Protein 1PHO (pdb70)

Secondary structure (DSSP, 8-state):
---EE-SSBEEEEE-EEEEEEEEESSSS--EE--EEEEEEEEEE--SSSEEEEEEEEEEEESSS-TT----EEEEEEEEEEEETTTEEEEEEEEE-STHHHHTTT--SSS--S-SS--TTSTTTSEEEEEEEEEEESTTTT-BTEEEEEEEE--B-SS-STT-B-SEEEEEEEEEETTTTEEEEEEEEEEEPPGGGTTSSSS-SSEEEEEEEEEEEEETTEEEEEEEEEEES-S--SSSS-SEEEEEEEEEEE--SSSEEEEEEEEEEEEESBTTTB--EEEEEEEEEEEEESSSSEEEEEEEEEE---SS-TT------EEEEEEEEE-

Sequence (330 aa):
AEIYNKDGNKLDVYGKVKAMHYMSDNASKDGDQSYIRFGFKGETQINDQLTGYGRWEAEFAGNKAESDTAQQKTRLAFAGLKYKDLGSFDYGRNLGALYDVEAWTDMFPEFGGDSSAQTDNFMTKRASGLATYRNTDFFGVIDGLNLTLQYQGKNENRDVKKQNGDGFGTSLTYDFGGSDFAISGAYTNSDRTNEQNLQSRGTGKRAEAWATGLKYDANNIYLATFYSETRKMTPITGGFANKTQNFEAVAQYQFDFGLRPSLGYVLSKGKDIEGIGDEDLVNYIDVGATYYFNKNMSAFVDYKINQLDSDNKLNINNDDIVAVGMTYQF

B-factor: mean 23.63, std 11.22, range [3.77, 72.57]

GO terms:
  GO:0046930 pore complex (C, IDA)
  GO:0009279 cell outer membrane (C, EXP)

Nearest PDB structures (foldseek):
  1pho-assembly1_A  TM=1.003E+00  e=1.068E-71  Escherichia coli
  6ene-assembly1_C  TM=9.709E-01  e=6.387E-48  Enterobacter cloacae
  5o79-assembly1_A  TM=9.580E-01  e=3.314E-47  Klebsiella pneumoniae
  7q3t-assembly2_F  TM=9.648E-01  e=7.550E-47  Klebsiella pneumoniae
  7szi-assembly1_A  TM=9.595E-01  e=9.006E-47  Klebsiella pneumoniae

InterPro domains:
  IPR001702 Porin, Gram-negative type [PF00267] (27-351)
  IPR001702 Porin, Gram-negative type [PR00182] (52-63)
  IPR001702 Porin, Gram-negative type [PR00182] (95-105)
  IPR001702 Porin, Gram-negative type [PR00182] (152-163)
  IPR001702 Porin, Gram-negative type [PR00182] (228-240)
  IPR001702 Porin, Gram-negative type [PR00182] (306-323)
  IPR001897 Porin, gammaproteobacterial [PR00183] (22-38)
  IPR001897 Porin, gammaproteobacterial [PR00183] (51-69)
  IPR001897 Porin, gammaproteobacterial [PR00183] (95-117)
  IPR001897 Porin, gammaproteobacterial [PR00183] (150-172)
  IPR001897 Porin, gammaproteobacterial [PR00183] (234-251)
  IPR001897 Porin, gammaproteobacterial [PR00183] (262-281)
  IPR013793 Porin, Gram-negative type, conserved site [PS00576] (306-322)
  IPR023614 Porin domain superfamily [G3DSA:2.40.160.10] (22-351)
  IPR033900 Porin domain, Gram-negative type [cd00342] (30-351)
  IPR050298 Gram-negative bacterial outer membrane porin [PTHR34501] (1-351)

Structure (mmCIF, N/CA/C/O backbone):
data_1PHO
#
_entry.id   1PHO
#
_cell.length_a   119.900
_cell.length_b   119.900
_cell.length_c   51.900
_cell.angle_alpha   90.00
_cell.angle_beta   90.00
_cell.angle_gamma   120.00
#
_symmetry.space_group_name_H-M   'P 3 2 1'
#
loop_
_atom_site.group_PDB
_atom_site.id
_atom_site.type_symbol
_atom_site.label_atom_id
_atom_site.label_alt_id
_atom_site.label_comp_id
_atom_site.label_asym_id
_atom_site.label_entity_id
_atom_site.label_seq_id
_atom_site.pdbx_PDB_ins_code
_atom_site.Cartn_x
_atom_site.Cartn_y
_atom_site.Cartn_z
_atom_site.occupancy
_atom_site.B_iso_or_equiv
_atom_site.auth_seq_id
_atom_site.auth_comp_id
_atom_site.auth_asym_id
_atom_site.auth_atom_id
_atom_site.pdbx_PDB_model_num
ATOM 1 N N . ALA A 1 1 ? -2.105 60.337 17.263 1.00 17.90 1 ALA A N 1
ATOM 2 C CA . ALA A 1 1 ? -2.220 60.871 15.922 1.00 14.76 1 ALA A CA 1
ATOM 3 C C . ALA A 1 1 ? -0.888 61.543 15.597 1.00 17.46 1 ALA A C 1
ATOM 4 O O . ALA A 1 1 ? -0.424 62.485 16.249 1.00 17.92 1 ALA A O 1
ATOM 6 N N . GLU A 1 2 ? -0.259 61.028 14.537 1.00 19.83 2 GLU A N 1
ATOM 7 C CA . GLU A 1 2 ? 1.017 6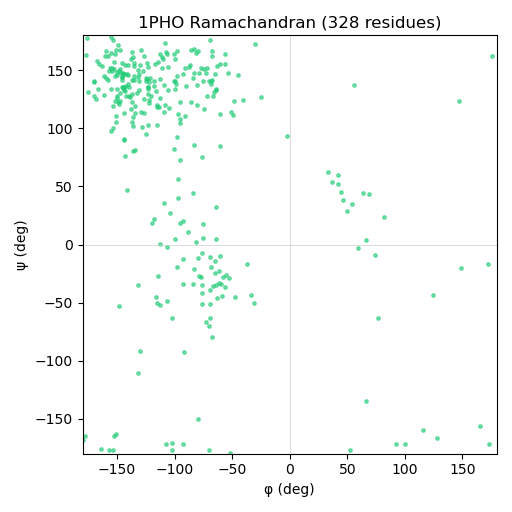1.516 14.006 1.00 20.12 2 GLU A CA 1
ATOM 8 C C . GLU A 1 2 ? 0.927 62.964 13.554 1.00 19.45 2 GLU A C 1
ATOM 9 O O . GLU A 1 2 ? 0.650 63.199 12.365 1.00 18.72 2 GLU A O 1
ATOM 15 N N . ILE A 1 3 ? 1.092 63.940 14.444 1.00 21.35 3 ILE A N 1
ATOM 16 C CA . ILE A 1 3 ? 0.941 65.269 13.943 1.00 21.48 3 ILE A CA 1
ATOM 17 C C . ILE A 1 3 ? 2.196 65.779 13.246 1.00 24.20 3 ILE A C 1
ATOM 18 O O . ILE A 1 3 ? 2.111 66.907 12.791 1.00 27.88 3 ILE A O 1
ATOM 23 N N . TYR A 1 4 ? 3.360 65.116 13.031 1.00 24.69 4 TYR A N 1
ATOM 24 C CA . TYR A 1 4 ? 4.585 65.701 12.426 1.00 21.08 4 TYR A CA 1
ATOM 25 C C . TYR A 1 4 ? 5.417 64.646 11.758 1.00 21.01 4 TYR A C 1
ATOM 26 O O . TYR A 1 4 ? 5.807 63.736 12.473 1.00 18.34 4 TYR A O 1
ATOM 35 N N . ASN A 1 5 ? 5.720 64.631 10.465 1.00 22.20 5 ASN A N 1
ATOM 36 C CA . ASN A 1 5 ? 6.542 63.527 9.911 1.00 26.07 5 ASN A CA 1
ATOM 37 C C . ASN A 1 5 ? 7.417 64.175 8.886 1.00 24.95 5 ASN A C 1
ATOM 38 O O . ASN A 1 5 ? 7.161 64.144 7.707 1.00 26.60 5 ASN A O 1
ATOM 43 N N . LYS A 1 6 ? 8.433 64.858 9.339 1.00 27.22 6 LYS A N 1
ATOM 44 C CA . LYS A 1 6 ? 9.224 65.689 8.491 1.00 31.47 6 LYS A CA 1
ATOM 45 C C . LYS A 1 6 ? 10.689 65.707 8.918 1.00 33.95 6 LYS A C 1
ATOM 46 O O . LYS A 1 6 ? 11.021 65.767 10.108 1.00 32.78 6 LYS A O 1
ATOM 52 N N . ASP A 1 7 ? 11.566 65.765 7.886 1.00 38.22 7 ASP A N 1
ATOM 53 C CA . ASP A 1 7 ? 13.029 65.733 7.976 1.00 40.85 7 ASP A CA 1
ATOM 54 C C . ASP A 1 7 ? 13.605 64.677 8.934 1.00 37.27 7 ASP A C 1
ATOM 55 O O . ASP A 1 7 ? 14.554 64.948 9.670 1.00 37.47 7 ASP A O 1
ATOM 60 N N . GLY A 1 8 ? 13.063 63.449 8.863 1.00 33.54 8 GLY A N 1
ATOM 61 C CA . GLY A 1 8 ? 13.465 62.386 9.761 1.00 30.29 8 GLY A CA 1
ATOM 62 C C . GLY A 1 8 ? 13.054 62.583 11.226 1.00 27.68 8 GLY A C 1
ATOM 63 O O . GLY A 1 8 ? 13.839 62.307 12.141 1.00 29.23 8 GLY A O 1
ATOM 64 N N . ASN A 1 9 ? 11.811 63.029 11.448 1.00 25.30 9 ASN A N 1
ATOM 65 C CA . ASN A 1 9 ? 11.285 63.106 12.810 1.00 22.80 9 ASN A CA 1
ATOM 66 C C . ASN A 1 9 ? 9.755 62.909 12.865 1.00 23.01 9 ASN A C 1
ATOM 67 O O . ASN A 1 9 ? 9.061 63.555 12.082 1.00 21.05 9 ASN A O 1
ATOM 72 N N . LYS A 1 10 ? 9.147 61.984 13.647 1.00 21.89 10 LYS A N 1
ATOM 73 C CA . LYS A 1 10 ? 7.710 61.706 13.686 1.00 21.71 10 LYS A CA 1
ATOM 74 C C . LYS A 1 10 ? 7.146 61.866 15.086 1.00 19.32 10 LYS A C 1
ATOM 75 O O . LYS A 1 10 ? 7.243 61.002 15.966 1.00 16.75 10 LYS A O 1
ATOM 81 N N . LEU A 1 11 ? 6.487 63.007 15.228 1.00 15.41 11 LEU A N 1
ATOM 82 C CA . LEU A 1 11 ? 5.771 63.387 16.425 1.00 22.37 11 LEU A CA 1
ATOM 83 C C . LEU A 1 11 ? 4.357 62.881 16.263 1.00 14.59 11 LEU A C 1
ATOM 84 O O . LEU A 1 11 ? 3.672 63.006 15.248 1.00 17.38 11 LEU A O 1
ATOM 89 N N . ASP A 1 12 ? 4.017 62.340 17.412 1.00 15.53 12 ASP A N 1
ATOM 90 C CA . ASP A 1 12 ? 2.822 61.609 17.583 1.00 16.71 12 ASP A CA 1
ATOM 91 C C . ASP A 1 12 ? 2.240 62.061 18.907 1.00 16.34 12 ASP A C 1
ATOM 92 O O . ASP A 1 12 ? 2.802 61.766 19.963 1.00 16.01 12 ASP A O 1
ATOM 97 N N . VAL A 1 13 ? 1.170 62.870 18.850 1.00 15.06 13 VAL A N 1
ATOM 98 C CA . VAL A 1 13 ? 0.452 63.397 20.002 1.00 22.37 13 VAL A CA 1
ATOM 99 C C . VAL A 1 13 ? -0.725 62.458 20.243 1.00 13.58 13 VAL A C 1
ATOM 100 O O . VAL A 1 13 ? -1.519 62.254 19.322 1.00 13.95 13 VAL A O 1
ATOM 104 N N . TYR A 1 14 ? -0.885 61.850 21.419 1.00 14.31 14 TYR A N 1
ATOM 105 C CA . TYR A 1 14 ? -1.984 60.951 21.624 1.00 14.12 14 TYR A CA 1
ATOM 106 C C . TYR A 1 14 ? -2.714 61.295 22.867 1.00 15.30 14 TYR A C 1
ATOM 107 O O . TYR A 1 14 ? -2.166 62.015 23.708 1.00 17.70 14 TYR A O 1
ATOM 116 N N . GLY A 1 15 ? -3.901 60.714 23.043 1.00 17.41 15 GLY A N 1
ATOM 117 C CA . GLY A 1 15 ? -4.619 60.951 24.281 1.00 14.24 15 GLY A CA 1
ATOM 118 C C . GLY A 1 15 ? -6.007 60.368 24.440 1.00 15.34 15 GLY A C 1
ATOM 119 O O . GLY A 1 15 ? -6.590 60.020 23.420 1.00 15.44 15 GLY A O 1
ATOM 120 N N . LYS A 1 16 ? -6.550 60.250 25.678 1.00 15.77 16 LYS A N 1
ATOM 121 C CA . LYS A 1 16 ? -7.883 59.694 25.811 1.00 14.37 16 LYS A CA 1
ATOM 122 C C . LYS A 1 16 ? -8.710 60.184 26.968 1.00 14.46 16 LYS A C 1
ATOM 123 O O . LYS A 1 16 ? -8.300 60.220 28.117 1.00 17.35 16 LYS A O 1
ATOM 129 N N . VAL A 1 17 ? -9.905 60.629 26.658 1.00 12.44 17 VAL A N 1
ATOM 130 C CA . VAL A 1 17 ? -10.841 61.028 27.661 1.00 22.37 17 VAL A CA 1
ATOM 131 C C . VAL A 1 17 ? -11.616 59.759 27.949 1.00 12.18 17 VAL A C 1
ATOM 132 O O . VAL A 1 17 ? -12.373 59.270 27.085 1.00 13.08 17 VAL A O 1
ATOM 136 N N . LYS A 1 18 ? -11.399 59.219 29.141 1.00 12.85 18 LYS A N 1
ATOM 137 C CA . LYS A 1 18 ? -12.215 58.126 29.559 1.00 22.37 18 LYS A CA 1
ATOM 138 C C . LYS A 1 18 ? -13.303 58.600 30.527 1.00 12.15 18 LYS A C 1
ATOM 139 O O . LYS A 1 18 ? -13.064 58.507 31.725 1.00 12.41 18 LYS A O 1
ATOM 145 N N . ALA A 1 19 ? -14.480 59.170 30.145 1.00 10.88 19 ALA A N 1
ATOM 146 C CA . ALA A 1 19 ? -15.588 59.536 31.017 1.00 22.37 19 ALA A CA 1
ATOM 147 C C . ALA A 1 19 ? -16.086 58.212 31.517 1.00 14.39 19 ALA A C 1
ATOM 148 O O . ALA A 1 19 ? -16.373 57.290 30.759 1.00 17.82 19 ALA A O 1
ATOM 150 N N . MET A 1 20 ? -16.184 58.131 32.825 1.00 13.75 20 MET A N 1
ATOM 151 C CA . MET A 1 20 ? -16.331 56.849 33.420 1.00 22.37 20 MET A CA 1
ATOM 152 C C . MET A 1 20 ? -16.877 56.905 34.822 1.00 16.25 20 MET A C 1
ATOM 153 O O . MET A 1 20 ? -16.319 57.540 35.728 1.00 13.78 20 MET A O 1
ATOM 158 N N . HIS A 1 21 ? -17.922 56.114 35.040 1.00 16.58 21 HIS A N 1
ATOM 159 C CA . HIS A 1 21 ? -18.562 56.068 36.343 1.00 15.98 21 HIS A CA 1
ATOM 160 C C . HIS A 1 21 ? -18.544 54.730 37.093 1.00 16.25 21 HIS A C 1
ATOM 161 O O . HIS A 1 21 ? -18.714 53.671 36.527 1.00 17.76 21 HIS A O 1
ATOM 168 N N . TYR A 1 22 ? -18.272 54.669 38.369 1.00 14.20 22 TYR A N 1
ATOM 169 C CA . TYR A 1 22 ? -18.277 53.433 39.132 1.00 14.73 22 TYR A CA 1
ATOM 170 C C . TYR A 1 22 ? -19.530 53.539 39.930 1.00 15.12 22 TYR A C 1
ATOM 171 O O . TYR A 1 22 ? -19.904 54.602 40.440 1.00 16.41 22 TYR A O 1
ATOM 180 N N . MET A 1 23 ? -20.269 52.466 39.919 1.00 15.63 23 MET A N 1
ATOM 181 C CA . MET A 1 23 ? -21.423 52.378 40.800 1.00 22.37 23 MET A CA 1
ATOM 182 C C . MET A 1 23 ? -21.087 51.250 41.718 1.00 21.55 23 MET A C 1
ATOM 183 O O . MET A 1 23 ? -20.786 50.162 41.235 1.00 24.39 23 MET A O 1
ATOM 188 N N . SER A 1 24 ? -21.232 51.370 42.995 1.00 27.70 24 SER A N 1
ATOM 189 C CA . SER A 1 24 ? -20.682 50.312 43.811 1.00 34.07 24 SER A CA 1
ATOM 190 C C . SER A 1 24 ? -20.812 50.755 45.223 1.00 41.57 24 SER A C 1
ATOM 191 O O . SER A 1 24 ? -21.574 51.686 45.505 1.00 42.47 24 SER A O 1
ATOM 194 N N . ASP A 1 25 ? -20.212 50.011 46.150 1.00 50.97 25 ASP A N 1
ATOM 195 C CA . ASP A 1 25 ? -19.969 50.541 47.472 0.00 22.37 25 ASP A CA 1
ATOM 196 C C . ASP A 1 25 ? -18.487 50.937 47.531 0.00 60.08 25 ASP A C 1
ATOM 197 O O . ASP A 1 25 ? -17.776 50.868 46.529 0.00 63.21 25 ASP A O 1
ATOM 202 N N . ASN A 1 26 ? -17.932 51.294 48.687 0.00 64.55 26 ASN A N 1
ATOM 203 C CA . ASN A 1 26 ? -16.591 51.876 48.716 0.00 22.37 26 ASN A CA 1
ATOM 204 C C . ASN A 1 26 ? -15.289 51.068 48.711 0.00 70.02 26 ASN A C 1
ATOM 205 O O . ASN A 1 26 ? -14.360 51.392 49.456 0.00 67.44 26 ASN A O 1
ATOM 210 N N . ALA A 1 27 ? -15.140 50.028 47.880 0.00 30.93 32 ALA A N 1
ATOM 211 C CA . ALA A 1 27 ? -13.885 49.279 47.788 0.00 25.88 32 ALA A CA 1
ATOM 212 C C . ALA A 1 27 ? -12.792 50.126 47.127 0.00 32.78 32 ALA A C 1
ATOM 213 O O . ALA A 1 27 ? -11.811 50.527 47.761 0.00 33.96 32 ALA A O 1
ATOM 215 N N . SER A 1 28 ? -12.940 50.367 45.825 0.00 33.23 33 SER A N 1
ATOM 216 C CA . SER A 1 28 ? -12.070 51.284 45.102 0.00 22.37 33 SER A CA 1
ATOM 217 C C . SER A 1 28 ? -12.901 52.527 44.762 0.00 31.62 33 SER A C 1
ATOM 218 O O . SER A 1 28 ? -12.695 53.246 43.784 0.00 34.62 33 SER A O 1
ATOM 221 N N . LYS A 1 29 ? -13.766 52.803 45.740 1.00 30.15 34 LYS A N 1
ATOM 222 C CA . LYS A 1 29 ? -14.791 53.830 45.805 1.00 22.37 34 LYS A CA 1
ATOM 223 C C . LYS A 1 29 ? -15.802 53.879 44.591 1.00 28.22 34 LYS A C 1
ATOM 224 O O . LYS A 1 29 ? -15.768 53.067 43.676 1.00 29.29 34 LYS A O 1
ATOM 230 N N . ASP A 1 30 ? -16.740 54.830 44.537 1.00 27.51 35 ASP A N 1
ATOM 231 C CA . ASP A 1 30 ? -17.869 54.891 43.621 1.00 22.37 35 ASP A CA 1
ATOM 232 C C . ASP A 1 30 ? -18.294 56.307 43.169 1.00 25.13 35 ASP A C 1
ATOM 233 O O . ASP A 1 30 ? -18.516 57.265 43.929 1.00 27.50 35 ASP A O 1
ATOM 238 N N . GLY A 1 31 ? -18.717 56.408 41.933 1.00 22.01 36 GLY A N 1
ATOM 239 C CA . GLY A 1 31 ? -18.959 57.708 41.389 1.00 19.87 36 GLY A CA 1
ATOM 240 C C . GLY A 1 31 ? -17.952 57.850 40.255 1.00 21.66 36 GLY A C 1
ATOM 241 O O . GLY A 1 31 ? -17.417 56.885 39.690 1.00 23.37 36 GLY A O 1
ATOM 242 N N . ASP A 1 32 ? -17.710 59.103 39.900 1.00 18.22 37 ASP A N 1
ATOM 243 C CA . ASP A 1 32 ? -16.910 59.376 38.720 1.00 15.38 37 ASP A CA 1
ATOM 244 C C . ASP A 1 32 ? -15.452 58.900 38.799 1.00 14.99 37 ASP A C 1
ATOM 245 O O . ASP A 1 32 ? -14.863 59.038 39.894 1.00 11.06 37 ASP A O 1
ATOM 250 N N . GLN A 1 33 ? -14.837 58.236 37.805 1.00 12.34 38 GLN A N 1
ATOM 251 C CA . GLN A 1 33 ? -13.380 58.107 37.877 1.00 22.37 38 GLN A CA 1
ATOM 252 C C . GLN A 1 33 ? -12.929 58.281 36.448 1.00 15.07 38 GLN A C 1
ATOM 253 O O . GLN A 1 33 ? -12.161 57.471 35.889 1.00 17.17 38 GLN A O 1
ATOM 259 N N . SER A 1 34 ? -13.471 59.304 35.798 1.00 14.17 39 SER A N 1
ATOM 260 C CA . SER A 1 34 ? -12.994 59.555 34.452 1.00 22.37 39 SER A CA 1
ATOM 261 C C . SER A 1 34 ? -11.643 60.248 34.459 1.00 11.06 39 SER A C 1
ATOM 262 O O . SER A 1 34 ? -11.306 60.939 35.434 1.00 7.56 39 SER A O 1
ATOM 265 N N . TYR A 1 35 ? -10.807 60.067 33.437 1.00 10.50 40 TYR A N 1
ATOM 266 C CA . TYR A 1 35 ? -9.515 60.701 33.391 1.00 11.42 40 TYR A CA 1
ATOM 267 C C . TYR A 1 35 ? -9.213 60.921 31.956 1.00 11.53 40 TYR A C 1
ATOM 268 O O . TYR A 1 35 ? -9.855 60.379 31.064 1.00 10.65 40 TYR A O 1
ATOM 277 N N . ILE A 1 36 ? -8.149 61.651 31.769 1.00 11.84 41 ILE A N 1
ATOM 278 C CA . ILE A 1 36 ? -7.717 62.093 30.474 1.00 22.37 41 ILE A CA 1
ATOM 279 C C . ILE A 1 36 ? -6.316 61.529 30.340 1.00 10.57 41 ILE A C 1
ATOM 280 O O . ILE A 1 36 ? -5.579 61.433 31.327 1.00 11.82 41 ILE A O 1
ATOM 285 N N . ARG A 1 37 ? -5.865 61.074 29.174 1.00 11.76 42 ARG A N 1
ATOM 286 C CA . ARG A 1 37 ? -4.453 60.766 28.968 1.00 11.07 42 ARG A CA 1
ATOM 287 C C . ARG A 1 37 ? -3.879 61.718 27.938 1.00 9.72 42 ARG A C 1
ATOM 288 O O . ARG A 1 37 ? -4.623 62.379 27.176 1.00 9.87 42 ARG A O 1
ATOM 296 N N . PHE A 1 38 ? -2.568 61.920 27.944 1.00 10.77 43 PHE A N 1
ATOM 297 C CA . PHE A 1 38 ? -1.957 62.806 26.986 1.00 10.37 43 PHE A CA 1
ATOM 298 C C . PHE A 1 38 ? -0.511 62.337 26.869 1.00 11.39 43 PHE A C 1
ATOM 299 O O . PHE A 1 38 ? 0.190 62.111 27.882 1.00 11.72 43 PHE A O 1
ATOM 307 N N . GLY A 1 39 ? -0.072 62.227 25.626 1.00 8.00 44 GLY A N 1
ATOM 308 C CA . GLY A 1 39 ? 1.296 61.845 25.466 1.00 8.11 44 GLY A CA 1
ATOM 309 C C . GLY A 1 39 ? 1.864 62.199 24.119 1.00 10.82 44 GLY A C 1
ATOM 310 O O . GLY A 1 39 ? 1.158 62.273 23.107 1.00 12.27 44 GLY A O 1
ATOM 311 N N . PHE A 1 40 ? 3.118 62.602 24.077 1.00 9.77 45 PHE A N 1
ATOM 312 C CA . PHE A 1 40 ? 3.709 62.589 22.750 1.00 12.93 45 PHE A CA 1
ATOM 313 C C . PHE A 1 40 ? 4.595 61.317 22.706 1.00 11.42 45 PHE A C 1
ATOM 314 O O . PHE A 1 40 ? 4.728 60.533 23.674 1.00 10.75 45 PHE A O 1
ATOM 322 N N . LYS A 1 41 ? 5.274 61.211 21.549 1.00 10.58 46 LYS A N 1
ATOM 323 C CA . LYS A 1 41 ? 6.369 60.285 21.276 1.00 12.98 46 LYS A CA 1
ATOM 324 C C . LYS A 1 41 ? 7.040 60.622 19.952 1.00 11.87 46 LYS A C 1
ATOM 325 O O . LYS A 1 41 ? 6.340 60.869 18.949 1.00 8.77 46 LYS A O 1
ATOM 331 N N . GLY A 1 42 ? 8.388 60.763 20.015 1.00 13.07 47 GLY A N 1
ATOM 332 C CA . GLY A 1 42 ? 9.135 61.053 18.825 1.00 16.03 47 GLY A CA 1
ATOM 333 C C . GLY A 1 42 ? 9.899 59.845 18.402 1.00 19.78 47 GLY A C 1
ATOM 334 O O . GLY A 1 42 ? 9.983 58.863 19.143 1.00 22.61 47 GLY A O 1
ATOM 335 N N . GLU A 1 43 ? 10.377 59.876 17.183 1.00 21.63 48 GLU A N 1
ATOM 336 C CA . GLU A 1 43 ? 11.312 58.874 16.774 1.00 20.11 48 GLU A CA 1
ATOM 337 C C . GLU A 1 43 ? 12.295 59.586 15.846 1.00 19.24 48 GLU A C 1
ATOM 338 O O . GLU A 1 43 ? 12.002 59.681 14.633 1.00 17.17 48 GLU A O 1
ATOM 344 N N . THR A 1 44 ? 13.423 60.163 16.317 1.00 17.83 49 THR A N 1
ATOM 345 C CA . THR A 1 44 ? 14.290 60.705 15.272 1.00 20.18 49 THR A CA 1
ATOM 346 C C . THR A 1 44 ? 15.127 59.621 14.644 1.00 19.63 49 THR A C 1
ATOM 347 O O . THR A 1 44 ? 15.603 58.732 15.375 1.00 21.69 49 THR A O 1
ATOM 351 N N . GLN A 1 45 ? 15.248 59.638 13.306 1.00 21.43 50 GLN A N 1
ATOM 352 C CA . GLN A 1 45 ? 16.134 58.687 12.630 1.00 24.96 50 GLN A CA 1
ATOM 353 C C . GLN A 1 45 ? 17.544 59.272 12.340 1.00 23.29 50 GLN A C 1
ATOM 354 O O . GLN A 1 45 ? 17.744 60.101 11.425 1.00 23.50 50 GLN A O 1
ATOM 360 N N . ILE A 1 46 ? 18.577 58.877 13.107 1.00 24.37 51 ILE A N 1
ATOM 361 C CA . ILE A 1 46 ? 19.917 59.385 12.917 1.00 23.51 51 ILE A CA 1
ATOM 362 C C . ILE A 1 46 ? 20.358 58.847 11.576 1.00 29.74 51 ILE A C 1
ATOM 363 O O . ILE A 1 46 ? 20.350 59.525 10.547 1.00 35.72 51 ILE A O 1
ATOM 368 N N . ASN A 1 47 ? 20.767 57.597 11.557 1.00 29.50 52 ASN A N 1
ATOM 369 C CA . ASN A 1 47 ? 21.230 57.028 10.299 1.00 27.61 52 ASN A CA 1
ATOM 370 C C . ASN A 1 47 ? 20.209 56.025 9.788 1.00 29.70 52 ASN A C 1
ATOM 371 O O . ASN A 1 47 ? 19.156 55.895 10.405 1.00 29.96 52 ASN A O 1
ATOM 376 N N . ASP A 1 48 ? 20.383 55.485 8.555 1.00 33.24 53 ASP A N 1
ATOM 377 C CA . ASP A 1 48 ? 19.501 54.419 8.024 1.00 22.37 53 ASP A CA 1
ATOM 378 C C . ASP A 1 48 ? 19.465 53.221 8.975 1.00 34.90 53 ASP A C 1
ATOM 379 O O . ASP A 1 48 ? 18.486 52.473 8.944 1.00 35.98 53 ASP A O 1
ATOM 384 N N . GLN A 1 49 ? 20.505 52.973 9.792 1.00 35.31 54 GLN A N 1
ATOM 385 C CA . GLN A 1 49 ? 20.431 51.899 10.788 1.00 22.37 54 GLN A CA 1
ATOM 386 C C . GLN A 1 49 ? 20.065 52.334 12.209 1.00 33.08 54 GLN A C 1
ATOM 387 O O . GLN A 1 49 ? 19.617 51.465 12.964 1.00 35.49 54 GLN A O 1
ATOM 393 N N . LEU A 1 50 ? 20.199 53.596 12.628 1.00 28.18 55 LEU A N 1
ATOM 394 C CA . LEU A 1 50 ? 19.898 53.953 14.002 1.00 21.78 55 LEU A CA 1
ATOM 395 C C . LEU A 1 50 ? 18.761 54.912 14.128 1.00 21.58 55 LEU A C 1
ATOM 396 O O . LEU A 1 50 ? 18.558 55.721 13.251 1.00 22.61 55 LEU A O 1
ATOM 401 N N . THR A 1 51 ? 18.152 54.840 15.303 1.00 22.06 56 THR A N 1
ATOM 402 C CA . THR A 1 51 ? 16.960 55.567 15.696 1.00 20.83 56 THR A CA 1
ATOM 403 C C . THR A 1 51 ? 16.954 55.832 17.183 1.00 20.36 56 THR A C 1
ATOM 404 O O . THR A 1 51 ? 17.469 55.079 18.025 1.00 20.03 56 THR A O 1
ATOM 408 N N . GLY A 1 52 ? 16.339 56.957 17.492 1.00 19.47 57 GLY A N 1
ATOM 409 C CA . GLY A 1 52 ? 16.183 57.411 18.851 1.00 15.44 57 GLY A CA 1
ATOM 410 C C . GLY A 1 52 ? 14.757 57.899 19.030 1.00 14.66 57 GLY A C 1
ATOM 411 O O . GLY A 1 52 ? 14.104 58.388 18.086 1.00 15.87 57 GLY A O 1
ATOM 412 N N . TYR A 1 53 ? 14.303 57.820 20.282 1.00 13.37 58 TYR A N 1
ATOM 413 C CA . TYR A 1 53 ? 12.916 58.108 20.589 1.00 12.37 58 TYR A CA 1
ATOM 414 C C . TYR A 1 53 ? 12.741 58.624 22.009 1.00 12.57 58 TYR A C 1
ATOM 415 O O . TYR A 1 53 ? 13.635 58.549 22.836 1.00 11.90 58 TYR A O 1
ATOM 424 N N . GLY A 1 54 ? 11.634 59.219 22.363 1.00 12.32 59 GLY A N 1
ATOM 425 C CA . GLY A 1 54 ? 11.322 59.611 23.709 1.00 10.27 59 GLY A CA 1
ATOM 426 C C . GLY A 1 54 ? 9.840 59.377 23.750 1.00 10.42 59 GLY A C 1
ATOM 427 O O . GLY A 1 54 ? 9.164 59.466 22.727 1.00 8.00 59 GLY A O 1
ATOM 428 N N . ARG A 1 55 ? 9.285 58.996 24.873 1.00 10.15 60 ARG A N 1
ATOM 429 C CA . ARG A 1 55 ? 7.865 58.822 24.992 1.00 22.37 60 ARG A CA 1
ATOM 430 C C . ARG A 1 55 ? 7.491 59.472 26.284 1.00 10.30 60 ARG A C 1
ATOM 431 O O . ARG A 1 55 ? 8.231 59.436 27.266 1.00 11.95 60 ARG A O 1
ATOM 439 N N . TRP A 1 56 ? 6.333 60.075 26.308 1.00 8.96 61 TRP A N 1
ATOM 440 C CA . TRP A 1 56 ? 5.889 60.695 27.540 1.00 9.46 61 TRP A CA 1
ATOM 441 C C . TRP A 1 56 ? 4.425 60.491 27.597 1.00 10.42 61 TRP A C 1
ATOM 442 O O . TRP A 1 56 ? 3.767 60.760 26.591 1.00 11.25 61 TRP A O 1
ATOM 453 N N . GLU A 1 57 ? 3.973 60.059 28.770 1.00 10.86 62 GLU A N 1
ATOM 454 C CA . GLU A 1 57 ? 2.563 59.868 29.012 1.00 11.17 62 GLU A CA 1
ATOM 455 C C . GLU A 1 57 ? 2.153 60.379 30.409 1.00 10.72 62 GLU A C 1
ATOM 456 O O . GLU A 1 57 ? 2.666 59.914 31.424 1.00 10.95 62 GLU A O 1
ATOM 462 N N . ALA A 1 58 ? 1.289 61.388 30.544 1.00 8.68 63 ALA A N 1
ATOM 463 C CA . ALA A 1 58 ? 0.873 61.873 31.860 1.00 10.23 63 ALA A CA 1
ATOM 464 C C . ALA A 1 58 ? -0.556 61.438 32.084 1.00 9.54 63 ALA A C 1
ATOM 465 O O . ALA A 1 58 ? -1.149 60.707 31.276 1.00 10.63 63 ALA A O 1
ATOM 467 N N . GLU A 1 59 ? -1.232 61.881 33.112 1.00 10.62 64 GLU A N 1
ATOM 468 C CA . GLU A 1 59 ? -2.569 61.408 33.332 1.00 22.37 64 GLU A CA 1
ATOM 469 C C . GLU A 1 59 ? -2.914 62.414 34.359 1.00 12.47 64 GLU A C 1
ATOM 470 O O . GLU A 1 59 ? -2.172 62.661 35.322 1.00 10.75 64 GLU A O 1
ATOM 476 N N . PHE A 1 60 ? -4.028 63.020 33.933 1.00 9.79 65 PHE A N 1
ATOM 477 C CA . PHE A 1 60 ? -4.670 64.171 34.546 1.00 9.18 65 PHE A CA 1
ATOM 478 C C . PHE A 1 60 ? -6.058 63.801 35.084 1.00 8.75 65 PHE A C 1
ATOM 479 O O . PHE A 1 60 ? -6.886 63.370 34.270 1.00 12.17 65 PHE A O 1
ATOM 487 N N . ALA A 1 61 ? -6.389 63.879 36.392 1.00 10.05 66 ALA A N 1
ATOM 488 C CA . ALA A 1 61 ? -7.724 63.589 36.935 1.00 9.03 66 ALA A CA 1
ATOM 489 C C . ALA A 1 61 ? -8.920 64.330 36.314 1.00 15.08 66 ALA A C 1
ATOM 490 O O . ALA A 1 61 ? -8.841 65.427 35.793 1.00 17.08 66 ALA A O 1
ATOM 492 N N . GLY A 1 62 ? -10.071 63.667 36.280 1.00 13.90 67 GLY A N 1
ATOM 493 C CA . GLY A 1 62 ? -11.332 64.088 35.656 1.00 12.29 67 GLY A CA 1
ATOM 494 C C . GLY A 1 62 ? -12.352 64.287 36.766 1.00 14.24 67 GLY A C 1
ATOM 495 O O . GLY A 1 62 ? -13.264 65.155 36.760 1.00 14.32 67 GLY A O 1
ATOM 496 N N . ASN A 1 63 ? -12.092 63.542 37.818 1.00 12.14 68 ASN A N 1
ATOM 497 C CA . ASN A 1 63 ? -13.060 63.522 38.854 1.00 9.54 68 ASN A CA 1
ATOM 498 C C . ASN A 1 63 ? -12.946 64.486 40.008 1.00 12.05 68 ASN A C 1
ATOM 499 O O . ASN A 1 63 ? -13.953 64.520 40.744 1.00 14.17 68 ASN A O 1
ATOM 504 N N . LYS A 1 64 ? -11.830 65.234 40.267 1.00 13.63 69 LYS A N 1
ATOM 505 C CA . LYS A 1 64 ? -11.721 66.103 41.453 1.00 22.37 69 LYS A CA 1
ATOM 506 C C . LYS A 1 64 ? -12.397 67.521 41.375 1.00 16.10 69 LYS A C 1
ATOM 507 O O . LYS A 1 64 ? -12.792 67.918 40.272 1.00 17.14 69 LYS A O 1
ATOM 513 N N . ALA A 1 65 ? -12.668 68.342 42.442 1.00 16.74 70 ALA A N 1
ATOM 514 C CA . ALA A 1 65 ? -13.082 69.760 42.306 1.00 17.86 70 ALA A CA 1
ATOM 515 C C . ALA A 1 65 ? -11.951 70.567 41.758 1.00 17.02 70 ALA A C 1
ATOM 516 O O . ALA A 1 65 ? -10.874 70.076 41.908 1.00 17.10 70 ALA A O 1
ATOM 518 N N . GLU A 1 66 ? -11.938 71.761 41.187 1.00 16.80 71 GLU A N 1
ATOM 519 C CA . GLU A 1 66 ? -10.686 72.347 40.664 1.00 18.60 71 GLU A CA 1
ATOM 520 C C . GLU A 1 66 ? -9.823 72.955 41.762 1.00 22.89 71 GLU A C 1
ATOM 521 O O . GLU A 1 66 ? -8.701 73.432 41.528 1.00 22.07 71 GLU A O 1
ATOM 527 N N . SER A 1 67 ? -10.444 73.067 42.942 1.00 25.26 72 SER A N 1
ATOM 528 C CA . SER A 1 67 ? -9.718 73.444 44.124 1.00 22.37 72 SER A CA 1
ATOM 529 C C . SER A 1 67 ? -8.736 72.357 44.569 1.00 28.12 72 SER A C 1
ATOM 530 O O . SER A 1 67 ? -7.877 72.694 45.401 1.00 29.40 72 SER A O 1
ATOM 533 N N . ASP A 1 68 ? -8.856 71.067 44.163 1.00 28.08 73 ASP A N 1
ATOM 534 C CA . ASP A 1 68 ? -7.907 70.007 44.477 1.00 22.37 73 ASP A CA 1
ATOM 535 C C . ASP A 1 68 ? -6.932 69.863 43.336 1.00 28.22 73 ASP A C 1
ATOM 536 O O . ASP A 1 68 ? -6.931 68.872 42.618 1.00 30.15 73 ASP A O 1
ATOM 541 N N . THR A 1 69 ? -6.045 70.843 43.226 1.00 26.51 74 THR A N 1
ATOM 542 C CA . THR A 1 69 ? -5.013 70.831 42.191 1.00 22.37 74 THR A CA 1
ATOM 543 C C . THR A 1 69 ? -3.996 69.643 42.345 1.00 18.37 74 THR A C 1
ATOM 544 O O . THR A 1 69 ? -2.989 69.510 41.617 1.00 19.50 74 THR A O 1
ATOM 548 N N . ALA A 1 70 ? -4.189 68.699 43.318 1.00 21.04 77 ALA A N 1
ATOM 549 C CA . ALA A 1 70 ? -3.445 67.412 43.366 1.00 21.07 77 ALA A CA 1
ATOM 550 C C . ALA A 1 70 ? -4.039 66.466 42.297 1.00 18.04 77 ALA A C 1
ATOM 551 O O . ALA A 1 70 ? -4.812 65.564 42.628 1.00 18.05 77 ALA A O 1
ATOM 553 N N . GLN A 1 71 ? -3.724 66.712 41.011 1.00 17.18 78 GLN A N 1
ATOM 554 C CA . GLN A 1 71 ? -4.418 66.123 39.876 1.00 22.37 78 GLN A CA 1
ATOM 555 C C . GLN A 1 71 ? -3.639 65.512 38.795 1.00 15.93 78 GLN A C 1
ATOM 556 O O . GLN A 1 71 ? -4.235 64.598 38.261 1.00 18.01 78 GLN A O 1
ATOM 562 N N . GLN A 1 72 ? -2.451 65.929 38.358 1.00 15.05 79 GLN A N 1
ATOM 563 C CA . GLN A 1 72 ? -1.808 65.121 37.313 1.00 22.37 79 GLN A CA 1
ATOM 564 C C . GLN A 1 72 ? -0.736 64.189 37.837 1.00 9.14 79 GLN A C 1
ATOM 565 O O . GLN A 1 72 ? -0.294 64.423 38.957 1.00 11.06 79 GLN A O 1
ATOM 571 N N . LYS A 1 73 ? -0.301 63.187 37.081 1.00 11.53 80 LYS A N 1
ATOM 572 C CA . LYS A 1 73 ? 0.824 62.287 37.419 1.00 13.16 80 LYS A CA 1
ATOM 573 C C . LYS A 1 73 ? 1.334 61.678 36.131 1.00 10.83 80 LYS A C 1
ATOM 574 O O . LYS A 1 73 ? 0.501 61.372 35.281 1.00 10.01 80 LYS A O 1
ATOM 580 N N . THR A 1 74 ? 2.636 61.476 35.910 1.00 12.35 81 THR A N 1
ATOM 581 C CA . THR A 1 74 ? 3.241 60.993 34.669 1.00 12.86 81 THR A CA 1
ATOM 582 C C . THR A 1 74 ? 3.279 59.456 34.865 1.00 12.26 81 THR A C 1
ATOM 583 O O . THR A 1 74 ? 3.273 58.907 35.983 1.00 12.73 81 THR A O 1
ATOM 587 N N . ARG A 1 75 ? 3.225 58.738 33.729 1.00 10.71 82 ARG A N 1
ATOM 588 C CA . ARG A 1 75 ? 3.203 57.284 33.600 1.00 10.29 82 ARG A CA 1
ATOM 589 C C . ARG A 1 75 ? 4.430 56.794 32.917 1.00 14.03 82 ARG A C 1
ATOM 590 O O . ARG A 1 75 ? 5.022 55.839 33.386 1.00 18.67 82 ARG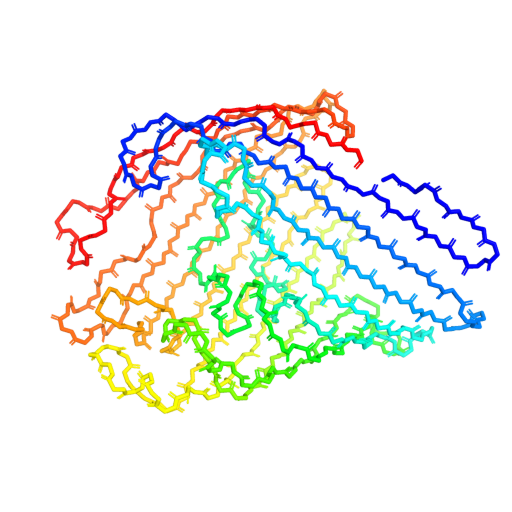 A O 1
ATOM 598 N N . LEU A 1 76 ? 4.781 57.370 31.785 1.00 10.51 83 LEU A N 1
ATOM 599 C CA . LEU A 1 76 ? 5.972 56.944 31.078 1.00 9.98 83 LEU A CA 1
ATOM 600 C C . LEU A 1 76 ? 6.878 58.116 30.795 1.00 11.33 83 LEU A C 1
ATOM 601 O O . LEU A 1 76 ? 6.413 59.131 30.294 1.00 14.71 83 LEU A O 1
ATOM 606 N N . ALA A 1 77 ? 8.144 58.117 31.172 1.00 15.86 84 ALA A N 1
ATOM 607 C CA . ALA A 1 77 ? 9.058 59.098 30.621 1.00 13.20 84 ALA A CA 1
ATOM 608 C C . ALA A 1 77 ? 10.338 58.329 30.231 1.00 13.60 84 ALA A C 1
ATOM 609 O O . ALA A 1 77 ? 11.000 57.752 31.097 1.00 13.94 84 ALA A O 1
ATOM 611 N N . PHE A 1 78 ? 10.699 58.190 28.955 1.00 10.40 85 PHE A N 1
ATOM 612 C CA . PHE A 1 78 ? 11.982 57.630 28.635 1.00 11.81 85 PHE A CA 1
ATOM 613 C C . PHE A 1 78 ? 12.417 58.143 27.289 1.00 11.79 85 PHE A C 1
ATOM 614 O O . PHE A 1 78 ? 11.735 58.928 26.643 1.00 12.59 85 PHE A O 1
ATOM 622 N N . ALA A 1 79 ? 13.546 57.684 26.810 1.00 11.75 86 ALA A N 1
ATOM 623 C CA . ALA A 1 79 ? 14.151 58.239 25.633 1.00 13.04 86 ALA A CA 1
ATOM 624 C C . ALA A 1 79 ? 15.321 57.298 25.467 1.00 15.52 86 ALA A C 1
ATOM 625 O O . ALA A 1 79 ? 16.023 56.980 26.438 1.00 15.76 86 ALA A O 1
ATOM 627 N N . GLY A 1 80 ? 15.524 56.788 24.266 1.00 17.96 87 GLY A N 1
ATOM 628 C CA . GLY A 1 80 ? 16.570 55.829 24.009 1.00 16.15 87 GLY A CA 1
ATOM 629 C C . GLY A 1 80 ? 16.860 55.686 22.522 1.00 18.09 87 GLY A C 1
ATOM 630 O O . GLY A 1 80 ? 16.360 56.446 21.672 1.00 17.34 87 GLY A O 1
ATOM 631 N N . LEU A 1 81 ? 17.766 54.744 22.241 1.00 18.09 88 LEU A N 1
ATOM 632 C CA . LEU A 1 81 ? 18.181 54.429 20.905 1.00 19.01 88 LEU A CA 1
ATOM 633 C C . LEU A 1 81 ? 17.954 52.930 20.607 1.00 17.87 88 LEU A C 1
ATOM 634 O O . LEU A 1 81 ? 18.035 52.039 21.456 1.00 19.82 88 LEU A O 1
ATOM 639 N N . LYS A 1 82 ? 17.752 52.654 19.327 1.00 19.14 89 LYS A N 1
ATOM 640 C CA . LYS A 1 82 ? 17.530 51.328 18.799 1.00 23.58 89 LYS A CA 1
ATOM 641 C C . LYS A 1 82 ? 18.374 51.089 17.524 1.00 24.25 89 LYS A C 1
ATOM 642 O O . LYS A 1 82 ? 18.176 51.815 16.545 1.00 23.84 89 LYS A O 1
ATOM 648 N N . TYR A 1 83 ? 19.307 50.135 17.423 1.00 26.25 90 TYR A N 1
ATOM 649 C CA . TYR A 1 83 ? 20.080 49.964 16.218 1.00 28.41 90 TYR A CA 1
ATOM 650 C C . TYR A 1 83 ? 19.483 48.857 15.404 1.00 31.13 90 TYR A C 1
ATOM 651 O O . TYR A 1 83 ? 19.120 47.829 15.949 1.00 32.10 90 TYR A O 1
ATOM 660 N N . LYS A 1 84 ? 19.379 49.002 14.099 1.00 32.13 91 LYS A N 1
ATOM 661 C CA . LYS A 1 84 ? 18.989 47.897 13.222 1.00 22.37 91 LYS A CA 1
ATOM 662 C C . LYS A 1 84 ? 19.858 46.639 13.480 1.00 35.99 91 LYS A C 1
ATOM 663 O O . LYS A 1 84 ? 21.039 46.352 13.200 1.00 41.02 91 LYS A O 1
ATOM 669 N N . ASP A 1 85 ? 18.911 45.873 13.954 1.00 34.72 92 ASP A N 1
ATOM 670 C CA . ASP A 1 85 ? 19.039 44.536 14.455 1.00 30.83 92 ASP A CA 1
ATOM 671 C C . ASP A 1 85 ? 19.635 44.552 15.830 1.00 28.01 92 ASP A C 1
ATOM 672 O O . ASP A 1 85 ? 18.771 44.092 16.587 1.00 28.23 92 ASP A O 1
ATOM 677 N N . LEU A 1 86 ? 20.868 44.972 16.257 1.00 24.09 93 LEU A N 1
ATOM 678 C CA . LEU A 1 86 ? 21.228 44.973 17.718 1.00 22.37 93 LEU A CA 1
ATOM 679 C C . LEU A 1 86 ? 20.166 45.356 18.860 1.00 23.84 93 LEU A C 1
ATOM 680 O O . LEU A 1 86 ? 20.459 45.075 20.029 1.00 25.41 93 LEU A O 1
ATOM 685 N N . GLY A 1 87 ? 18.979 46.005 18.661 1.00 26.19 94 GLY A N 1
ATOM 686 C CA . GLY A 1 87 ? 17.970 46.160 19.677 1.00 25.60 94 GLY A CA 1
ATOM 687 C C . GLY A 1 87 ? 18.057 47.518 20.282 1.00 24.41 94 GLY A C 1
ATOM 688 O O . GLY A 1 87 ? 18.824 48.357 19.816 1.00 26.19 94 GLY A O 1
ATOM 689 N N . SER A 1 88 ? 17.269 47.657 21.346 1.00 23.00 95 SER A N 1
ATOM 690 C CA . SER A 1 88 ? 17.028 48.912 22.032 1.00 19.56 95 SER A CA 1
ATOM 691 C C . SER A 1 88 ? 17.305 49.129 23.526 1.00 16.56 95 SER A C 1
ATOM 692 O O . SER A 1 88 ? 17.003 48.358 24.479 1.00 16.76 95 SER A O 1
ATOM 695 N N . PHE A 1 89 ? 17.952 50.286 23.683 1.00 17.12 96 PHE A N 1
ATOM 696 C CA . PHE A 1 89 ? 18.295 50.693 25.012 1.00 15.87 96 PHE A CA 1
ATOM 697 C C . PHE A 1 89 ? 17.587 51.988 25.284 1.00 16.87 96 PHE A C 1
ATOM 698 O O . PHE A 1 89 ? 17.642 52.876 24.433 1.00 19.56 96 PHE A O 1
ATOM 706 N N . ASP A 1 90 ? 17.086 52.110 26.517 1.00 16.98 97 ASP A N 1
ATOM 707 C CA . ASP A 1 90 ? 16.471 53.314 27.019 1.00 16.33 97 ASP A CA 1
ATOM 708 C C . ASP A 1 90 ? 16.542 53.414 28.542 1.00 17.23 97 ASP A C 1
ATOM 709 O O . ASP A 1 90 ? 17.016 52.526 29.233 1.00 20.12 97 ASP A O 1
ATOM 714 N N . TYR A 1 91 ? 16.284 54.616 29.067 1.00 15.18 98 TYR A N 1
ATOM 715 C CA . TYR A 1 91 ? 16.235 54.924 30.536 1.00 15.51 98 TYR A CA 1
ATOM 716 C C . TYR A 1 91 ? 15.009 55.808 30.933 1.00 16.28 98 TYR A C 1
ATOM 717 O O . TYR A 1 91 ? 14.519 56.584 30.094 1.00 20.13 98 TYR A O 1
ATOM 726 N N . GLY A 1 92 ? 14.534 55.808 32.169 1.00 11.23 99 GLY A N 1
ATOM 727 C CA . GLY A 1 92 ? 13.489 56.751 32.501 1.00 9.82 99 GLY A CA 1
ATOM 728 C C . GLY A 1 92 ? 12.343 56.028 33.126 1.00 11.99 99 GLY A C 1
ATOM 729 O O . GLY A 1 92 ? 12.577 54.908 33.529 1.00 14.80 99 GLY A O 1
ATOM 730 N N . ARG A 1 93 ? 11.151 56.584 33.289 1.00 12.45 100 ARG A N 1
ATOM 731 C CA . ARG A 1 93 ? 9.965 55.967 33.884 1.00 11.47 100 ARG A CA 1
ATOM 732 C C . ARG A 1 93 ? 9.388 54.982 32.916 1.00 10.29 100 ARG A C 1
ATOM 733 O O . ARG A 1 93 ? 8.936 55.417 31.863 1.00 11.09 100 ARG A O 1
ATOM 741 N N . ASN A 1 94 ? 9.339 53.687 33.196 1.00 10.22 101 ASN A N 1
ATOM 742 C CA . ASN A 1 94 ? 8.943 52.708 32.184 1.00 8.66 101 ASN A CA 1
ATOM 743 C C . ASN A 1 94 ? 8.305 51.534 32.834 1.00 9.77 101 ASN A C 1
ATOM 744 O O . ASN A 1 94 ? 7.943 51.580 33.997 1.00 13.46 101 ASN A O 1
ATOM 749 N N . LEU A 1 95 ? 8.199 50.422 32.123 1.00 13.88 102 LEU A N 1
ATOM 750 C CA . LEU A 1 95 ? 7.565 49.188 32.575 1.00 17.17 102 LEU A CA 1
ATOM 751 C C . LEU A 1 95 ? 8.531 48.063 32.951 1.00 15.76 102 LEU A C 1
ATOM 752 O O . LEU A 1 95 ? 9.257 47.561 32.077 1.00 15.68 102 LEU A O 1
ATOM 757 N N . GLY A 1 96 ? 8.526 47.625 34.209 1.00 14.05 103 GLY A N 1
ATOM 758 C CA . GLY A 1 96 ? 9.382 46.540 34.613 1.00 14.30 103 GLY A CA 1
ATOM 759 C C . GLY A 1 96 ? 9.297 45.288 33.747 1.00 15.61 103 GLY A C 1
ATOM 760 O O . GLY A 1 96 ? 8.553 45.083 32.782 1.00 15.63 103 GLY A O 1
ATOM 761 N N . ALA A 1 97 ? 10.089 44.354 34.189 1.00 16.64 104 ALA A N 1
ATOM 762 C CA . ALA A 1 97 ? 10.264 43.200 33.362 1.00 11.30 104 ALA A CA 1
ATOM 763 C C . ALA A 1 97 ? 9.210 42.146 33.503 1.00 13.38 104 ALA A C 1
ATOM 764 O O . ALA A 1 97 ? 8.905 41.361 32.619 1.00 14.41 104 ALA A O 1
ATOM 766 N N . LEU A 1 98 ? 8.722 42.016 34.715 1.00 13.25 105 LEU A N 1
ATOM 767 C CA . LEU A 1 98 ? 7.635 41.068 34.955 1.00 22.37 105 LEU A CA 1
ATOM 768 C C . LEU A 1 98 ? 6.373 41.508 34.195 1.00 15.13 105 LEU A C 1
ATOM 769 O O . LEU A 1 98 ? 5.501 40.685 33.973 1.00 20.13 105 LEU A O 1
ATOM 774 N N . TYR A 1 99 ? 6.195 42.795 33.859 1.00 14.79 106 TYR A N 1
ATOM 775 C CA . TYR A 1 99 ? 5.001 43.209 33.225 1.00 13.63 106 TYR A CA 1
ATOM 776 C C . TYR A 1 99 ? 5.059 42.783 31.775 1.00 16.22 106 TYR A C 1
ATOM 777 O O . TYR A 1 99 ? 4.050 42.917 31.057 1.00 18.33 106 TYR A O 1
ATOM 786 N N . ASP A 1 100 ? 6.184 42.261 31.260 1.00 17.83 107 ASP A N 1
ATOM 787 C CA . ASP A 1 100 ? 6.178 41.687 29.922 1.00 16.84 107 ASP A CA 1
ATOM 788 C C . ASP A 1 100 ? 5.292 40.430 29.806 1.00 17.17 107 ASP A C 1
ATOM 789 O O . ASP A 1 100 ? 4.972 39.950 28.702 1.00 17.02 107 ASP A O 1
ATOM 794 N N . VAL A 1 101 ? 4.942 39.935 31.000 1.00 15.33 108 VAL A N 1
ATOM 795 C CA . VAL A 1 101 ? 4.185 38.743 31.307 1.00 22.37 108 VAL A CA 1
ATOM 796 C C . VAL A 1 101 ? 2.751 39.097 31.681 1.00 13.87 108 VAL A C 1
ATOM 797 O O . VAL A 1 101 ? 1.743 38.702 31.101 1.00 15.28 108 VAL A O 1
ATOM 801 N N . GLU A 1 102 ? 2.655 39.833 32.767 1.00 15.37 109 GLU A N 1
ATOM 802 C CA . GLU A 1 102 ? 1.391 40.190 33.317 1.00 22.37 109 GLU A CA 1
ATOM 803 C C . GLU A 1 102 ? 0.544 40.994 32.371 1.00 13.77 109 GLU A C 1
ATOM 804 O O . GLU A 1 102 ? -0.599 41.262 32.691 1.00 16.54 109 GLU A O 1
ATOM 810 N N . ALA A 1 103 ? 1.051 41.459 31.255 1.00 11.83 110 ALA A N 1
ATOM 811 C CA . ALA A 1 103 ? 0.240 42.231 30.321 1.00 22.37 110 ALA A CA 1
ATOM 812 C C . ALA A 1 103 ? -0.690 41.339 29.531 1.00 17.25 110 ALA A C 1
ATOM 813 O O . ALA A 1 103 ? -1.734 41.806 29.120 1.00 16.62 110 ALA A O 1
ATOM 815 N N . TRP A 1 104 ? -0.246 40.113 29.203 1.00 18.79 111 TRP A N 1
ATOM 816 C CA . TRP A 1 104 ? -0.992 39.032 28.537 1.00 19.08 111 TRP A CA 1
ATOM 817 C C . TRP A 1 104 ? -2.491 39.011 28.912 1.00 18.53 111 TRP A C 1
ATOM 818 O O . TRP A 1 104 ? -3.297 38.758 28.021 1.00 17.44 111 TRP A O 1
ATOM 829 N N . THR A 1 105 ? -2.845 39.190 30.222 1.00 18.16 112 THR A N 1
ATOM 830 C CA . THR A 1 105 ? -4.196 39.219 30.774 1.00 18.96 112 THR A CA 1
ATOM 831 C C . THR A 1 105 ? -4.611 40.516 31.420 1.00 19.05 112 THR A C 1
ATOM 832 O O . THR A 1 105 ? -5.552 40.601 32.206 1.00 20.14 112 THR A O 1
ATOM 836 N N . ASP A 1 106 ? -3.972 41.596 31.063 1.00 21.37 113 ASP A N 1
ATOM 837 C CA . ASP A 1 106 ? -4.384 42.878 31.614 1.00 20.47 113 ASP A CA 1
ATOM 838 C C . ASP A 1 106 ? -5.296 43.488 30.572 1.00 21.67 113 ASP A C 1
ATOM 839 O O . ASP A 1 106 ? -5.210 44.691 30.303 1.00 23.67 113 ASP A O 1
ATOM 844 N N . MET A 1 107 ? -6.167 42.737 29.923 1.00 20.06 114 MET A N 1
ATOM 845 C CA . MET A 1 107 ? -6.962 43.398 28.903 1.00 16.83 114 MET A CA 1
ATOM 846 C C . MET A 1 107 ? -8.410 43.672 29.361 1.00 16.80 114 MET A C 1
ATOM 847 O O . MET A 1 107 ? -9.256 43.836 28.476 1.00 13.18 114 MET A O 1
ATOM 852 N N . PHE A 1 108 ? -8.811 43.843 30.627 1.00 16.91 115 PHE A N 1
ATOM 853 C CA . PHE A 1 108 ? -10.261 43.938 30.867 1.00 16.30 115 PHE A CA 1
ATOM 854 C C . PHE A 1 108 ? -10.932 45.228 30.342 1.00 20.58 115 PHE A C 1
ATOM 855 O O . PHE A 1 108 ? -10.243 46.075 29.788 1.00 23.13 115 PHE A O 1
ATOM 863 N N . PRO A 1 109 ? -12.216 45.572 30.347 1.00 23.20 116 PRO A N 1
ATOM 864 C CA . PRO A 1 109 ? -12.659 46.938 30.069 1.00 20.43 116 PRO A CA 1
ATOM 865 C C . PRO A 1 109 ? -12.074 47.908 31.075 1.00 20.49 116 PRO A C 1
ATOM 866 O O . PRO A 1 109 ? -11.890 49.077 30.770 1.00 25.81 116 PRO A O 1
ATOM 870 N N . GLU A 1 110 ? -11.898 47.488 32.322 1.00 21.20 117 GLU A N 1
ATOM 871 C CA . GLU A 1 110 ? -11.394 48.403 33.290 1.00 17.78 117 GLU A CA 1
ATOM 872 C C . GLU A 1 110 ? -10.553 47.786 34.379 1.00 19.06 117 GLU A C 1
ATOM 873 O O . GLU A 1 110 ? -9.435 48.246 34.629 1.00 18.21 117 GLU A O 1
ATOM 879 N N . PHE A 1 111 ? -11.095 46.769 35.023 1.00 21.27 118 PHE A N 1
ATOM 880 C CA . PHE A 1 111 ? -10.443 46.102 36.135 1.00 20.55 118 PHE A CA 1
ATOM 881 C C . PHE A 1 111 ? -9.202 45.277 35.703 1.00 22.57 118 PHE A C 1
ATOM 882 O O . PHE A 1 111 ? -8.855 45.277 34.501 1.00 22.71 118 PHE A O 1
ATOM 890 N N . GLY A 1 112 ? -8.501 44.535 36.602 1.00 23.35 119 GLY A N 1
ATOM 891 C CA . GLY A 1 112 ? -7.398 43.608 36.248 1.00 21.80 119 GLY A CA 1
ATOM 892 C C . GLY A 1 112 ? -5.942 44.118 36.243 1.00 19.53 119 GLY A C 1
ATOM 893 O O . GLY A 1 112 ? -5.659 45.256 36.623 1.00 20.48 119 GLY A O 1
ATOM 894 N N . GLY A 1 113 ? -4.890 43.421 35.781 1.00 18.62 120 GLY A N 1
ATOM 895 C CA . GLY A 1 113 ? -3.533 43.902 36.090 1.00 16.04 120 GLY A CA 1
ATOM 896 C C . GLY A 1 113 ? -3.407 44.187 37.600 1.00 18.88 120 GLY A C 1
ATOM 897 O O . GLY A 1 113 ? -2.636 45.008 38.046 1.00 18.95 120 GLY A O 1
ATOM 898 N N . ASP A 1 114 ? -4.157 43.490 38.423 1.00 16.54 121 ASP A N 1
ATOM 899 C CA . ASP A 1 114 ? -4.394 43.798 39.806 1.00 16.46 121 ASP A CA 1
ATOM 900 C C . ASP A 1 114 ? -3.676 42.899 40.792 1.00 18.44 121 ASP A C 1
ATOM 901 O O . ASP A 1 114 ? -3.877 43.067 41.994 1.00 19.37 121 ASP A O 1
ATOM 906 N N . SER A 1 115 A -2.944 41.898 40.285 1.00 22.37 121 SER A N 1
ATOM 907 C CA . SER A 1 115 A -2.448 40.824 41.140 1.00 22.37 121 SER A CA 1
ATOM 908 C C . SER A 1 115 A -1.099 41.042 41.714 1.00 22.37 121 SER A C 1
ATOM 909 O O . SER A 1 115 A -0.986 41.645 42.763 1.00 22.37 121 SER A O 1
ATOM 912 N N . SER A 1 116 ? -0.101 40.547 41.006 1.00 19.33 122 SER A N 1
ATOM 913 C CA . SER A 1 116 ? 1.263 40.656 41.448 1.00 22.37 122 SER A CA 1
ATOM 914 C C . SER A 1 116 ? 1.810 42.032 41.053 1.00 19.36 122 SER A C 1
ATOM 915 O O . SER A 1 116 ? 2.778 42.543 41.653 1.00 18.49 122 SER A O 1
ATOM 918 N N . ALA A 1 117 ? 1.138 42.640 40.048 1.00 17.39 123 ALA A N 1
ATOM 919 C CA . ALA A 1 117 ? 1.498 43.928 39.477 1.00 15.12 123 ALA A CA 1
ATOM 920 C C . ALA A 1 117 ? 1.032 45.221 40.183 1.00 16.40 123 ALA A C 1
ATOM 921 O O . ALA A 1 117 ? 0.002 45.815 39.886 1.00 15.49 123 ALA A O 1
ATOM 923 N N . GLN A 1 118 ? 1.762 45.715 41.152 1.00 17.39 124 GLN A N 1
ATOM 924 C CA . GLN A 1 118 ? 1.476 47.025 41.689 1.00 22.37 124 GLN A CA 1
ATOM 925 C C . GLN A 1 118 ? 2.332 48.075 40.935 1.00 21.02 124 GLN A C 1
ATOM 926 O O . GLN A 1 118 ? 3.435 47.785 40.477 1.00 21.65 124 GLN A O 1
ATOM 932 N N . THR A 1 119 ? 1.837 49.302 40.734 1.00 19.80 125 THR A N 1
ATOM 933 C CA . THR A 1 119 ? 2.570 50.365 40.057 1.00 22.37 125 THR A CA 1
ATOM 934 C C . THR A 1 119 ? 3.642 50.808 41.029 1.00 17.62 125 THR A C 1
ATOM 935 O O . THR A 1 119 ? 3.272 50.832 42.198 1.00 17.53 125 THR A O 1
ATOM 939 N N . ASP A 1 120 ? 4.877 51.268 40.726 1.00 19.18 126 ASP A N 1
ATOM 940 C CA . ASP A 1 120 ? 5.905 51.681 41.691 1.00 15.63 126 ASP A CA 1
ATOM 941 C C . ASP A 1 120 ? 6.045 50.792 42.911 1.00 14.80 126 ASP A C 1
ATOM 942 O O . ASP A 1 120 ? 5.866 51.145 44.082 1.00 16.89 126 ASP A O 1
ATOM 947 N N . ASN A 1 121 ? 6.352 49.578 42.494 1.00 15.11 127 ASN A N 1
ATOM 948 C CA . ASN A 1 121 ? 6.588 48.336 43.274 1.00 22.37 127 ASN A CA 1
ATOM 949 C C . ASN A 1 121 ? 7.581 47.613 42.345 1.00 18.62 127 ASN A C 1
ATOM 950 O O . ASN A 1 121 ? 7.287 47.290 41.200 1.00 19.58 127 ASN A O 1
ATOM 955 N N . PHE A 1 122 ? 8.833 47.644 42.803 1.00 17.71 128 PHE A N 1
ATOM 956 C CA . PHE A 1 122 ? 10.060 47.265 42.128 1.00 17.71 128 PHE A CA 1
ATOM 957 C C . PHE A 1 122 ? 9.849 46.720 40.742 1.00 16.92 128 PHE A C 1
ATOM 958 O O . PHE A 1 122 ? 9.535 45.548 40.782 1.00 19.02 128 PHE A O 1
ATOM 966 N N . MET A 1 123 ? 9.852 47.265 39.533 1.00 17.42 129 MET A N 1
ATOM 967 C CA . MET A 1 123 ? 9.736 46.363 38.354 1.00 22.37 129 MET A CA 1
ATOM 968 C C . MET A 1 123 ? 8.538 45.407 38.088 1.00 12.89 129 MET A C 1
ATOM 969 O O . MET A 1 123 ? 8.499 44.731 37.044 1.00 12.45 129 MET A O 1
ATOM 974 N N . THR A 1 124 ? 7.553 45.309 38.985 1.00 15.95 130 THR A N 1
ATOM 975 C CA . THR A 1 124 ? 6.289 44.624 38.850 1.00 10.07 130 THR A CA 1
ATOM 976 C C . THR A 1 124 ? 5.354 45.341 37.817 1.00 16.56 130 THR A C 1
ATOM 977 O O . THR A 1 124 ? 4.827 44.651 36.918 1.00 16.90 130 THR A O 1
ATOM 981 N N . LYS A 1 125 ? 5.051 46.680 37.824 1.00 17.80 131 LYS A N 1
ATOM 982 C CA . LYS A 1 125 ? 4.164 47.301 36.822 1.00 22.37 131 LYS A CA 1
ATOM 983 C C . LYS A 1 125 ? 4.769 48.557 36.243 1.00 16.75 131 LYS A C 1
ATOM 984 O O . LYS A 1 125 ? 5.632 48.420 35.394 1.00 20.57 131 LYS A O 1
ATOM 990 N N . ARG A 1 126 ? 4.366 49.808 36.439 1.00 14.90 132 ARG A N 1
ATOM 991 C CA . ARG A 1 126 ? 5.191 50.940 35.964 1.00 9.52 132 ARG A CA 1
ATOM 992 C C . ARG A 1 126 ? 6.308 51.147 36.974 1.00 13.15 132 ARG A C 1
ATOM 993 O O . ARG A 1 126 ? 6.261 50.616 38.087 1.00 14.61 132 ARG A O 1
ATOM 1001 N N . ALA A 1 127 ? 7.326 51.905 36.657 1.00 15.52 133 ALA A N 1
ATOM 1002 C CA . ALA A 1 127 ? 8.461 51.942 37.540 1.00 17.17 133 ALA A CA 1
ATOM 1003 C C . ALA A 1 127 ? 9.472 53.024 37.187 1.00 13.63 133 ALA A C 1
ATOM 1004 O O . ALA A 1 127 ? 9.659 53.272 35.984 1.00 13.62 133 ALA A O 1
ATOM 1006 N N . SER A 1 128 ? 10.026 53.693 38.237 1.00 14.05 134 SER A N 1
ATOM 1007 C CA . SER A 1 128 ? 11.061 54.700 38.050 1.00 22.37 134 SER A CA 1
ATOM 1008 C C . SER A 1 128 ? 12.487 54.127 38.033 1.00 15.04 134 SER A C 1
ATOM 1009 O O . SER A 1 128 ? 12.734 53.008 38.448 1.00 16.32 134 SER A O 1
ATOM 1012 N N . GLY A 1 129 ? 13.450 54.770 37.361 1.00 12.27 135 GLY A N 1
ATOM 1013 C CA . GLY A 1 129 ? 14.885 54.388 37.431 1.00 9.79 135 GLY A CA 1
ATOM 1014 C C . GLY A 1 129 ? 15.399 53.243 36.555 1.00 12.32 135 GLY A C 1
ATOM 1015 O O . GLY A 1 129 ? 16.467 52.681 36.866 1.00 13.16 135 GLY A O 1
ATOM 1016 N N . LEU A 1 130 ? 14.700 52.966 35.436 1.00 13.06 136 LEU A N 1
ATOM 1017 C CA . LEU A 1 130 ? 14.995 51.814 34.621 1.00 22.37 136 LEU A CA 1
ATOM 1018 C C . LEU A 1 130 ? 15.869 51.920 33.376 1.00 16.06 136 LEU A C 1
ATOM 1019 O O . LEU A 1 130 ? 15.490 52.634 32.450 1.00 16.29 136 LEU A O 1
ATOM 1024 N N . ALA A 1 131 ? 17.079 51.334 33.348 1.00 16.49 137 ALA A N 1
ATOM 1025 C CA . ALA A 1 131 ? 17.832 51.126 32.119 1.00 13.40 137 ALA A CA 1
ATOM 1026 C C . ALA A 1 131 ? 17.270 49.803 31.542 1.00 14.20 137 ALA A C 1
ATOM 1027 O O . ALA A 1 131 ? 17.076 48.884 32.343 1.00 16.07 137 ALA A O 1
ATOM 1029 N N . THR A 1 132 ? 17.097 49.570 30.226 1.00 11.98 138 THR A N 1
ATOM 1030 C CA . THR A 1 132 ? 16.397 48.426 29.680 1.00 12.55 138 THR A CA 1
ATOM 1031 C C . THR A 1 132 ? 17.007 48.053 28.336 1.00 14.13 138 THR A C 1
ATOM 1032 O O . THR A 1 132 ? 17.160 48.849 27.405 1.00 15.47 138 THR A O 1
ATOM 1036 N N . TYR A 1 133 ? 17.471 46.831 28.166 1.00 16.07 139 TYR A N 1
ATOM 1037 C CA . TYR A 1 133 ? 17.905 46.389 26.849 1.00 14.95 139 TYR A CA 1
ATOM 1038 C C . TYR A 1 133 ? 16.862 45.375 26.396 1.00 14.52 139 TYR A C 1
ATOM 1039 O O . TYR A 1 133 ? 16.440 44.458 27.116 1.00 18.25 139 TYR A O 1
ATOM 1048 N N . ARG A 1 134 ? 16.5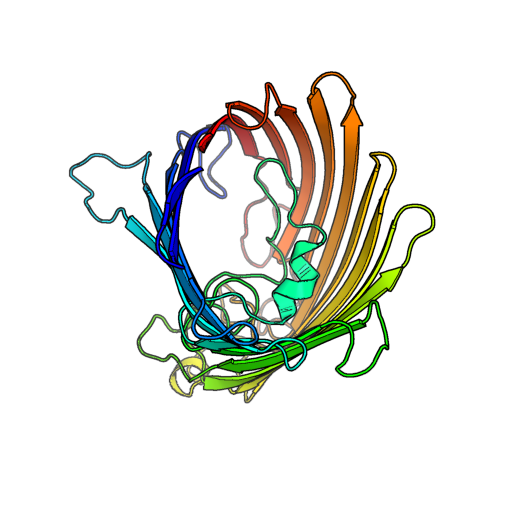21 45.533 25.140 1.00 13.29 140 ARG A N 1
ATOM 1049 C CA . ARG A 1 134 ? 15.571 44.603 24.613 1.00 12.68 140 ARG A CA 1
ATOM 1050 C C . ARG A 1 134 ? 16.070 44.225 23.264 1.00 15.28 140 ARG A C 1
ATOM 1051 O O . ARG A 1 134 ? 16.333 45.035 22.408 1.00 13.80 140 ARG A O 1
ATOM 1059 N N . ASN A 1 135 ? 16.278 42.959 23.071 1.00 14.71 141 ASN A N 1
ATOM 1060 C CA . ASN A 1 135 ? 16.744 42.388 21.814 1.00 15.48 141 ASN A CA 1
ATOM 1061 C C . ASN A 1 135 ? 15.564 41.606 21.272 1.00 16.97 141 ASN A C 1
ATOM 1062 O O . ASN A 1 135 ? 14.737 41.114 22.043 1.00 19.62 141 ASN A O 1
ATOM 1067 N N . THR A 1 136 ? 15.482 41.473 19.972 1.00 18.85 142 THR A N 1
ATOM 1068 C CA . THR A 1 136 ? 14.270 40.960 19.386 1.00 22.37 142 THR A CA 1
ATOM 1069 C C . THR A 1 136 ? 14.650 40.131 18.183 1.00 22.05 142 THR A C 1
ATOM 1070 O O . THR A 1 136 ? 15.435 40.583 17.319 1.00 23.27 142 THR A O 1
ATOM 1074 N N . ASP A 1 137 ? 14.001 38.965 18.106 1.00 19.07 143 ASP A N 1
ATOM 1075 C CA . ASP A 1 137 ? 14.271 37.873 17.159 1.00 22.37 143 ASP A CA 1
ATOM 1076 C C . ASP A 1 137 ? 15.622 37.183 17.341 1.00 17.73 143 ASP A C 1
ATOM 1077 O O . ASP A 1 137 ? 15.933 36.192 16.638 1.00 17.97 143 ASP A O 1
ATOM 1082 N N . PHE A 1 138 ? 16.349 37.610 18.398 1.00 16.98 144 PHE A N 1
ATOM 1083 C CA . PHE A 1 138 ? 17.733 37.269 18.682 1.00 17.11 144 PHE A CA 1
ATOM 1084 C C . PHE A 1 138 ? 18.562 37.652 17.468 1.00 18.21 144 PHE A C 1
ATOM 1085 O O . PHE A 1 138 ? 18.223 37.338 16.314 1.00 23.73 144 PHE A O 1
ATOM 1093 N N . PHE A 1 139 ? 19.721 38.260 17.775 1.00 20.03 145 PHE A N 1
ATOM 1094 C CA . PHE A 1 139 ? 20.539 38.987 16.794 1.00 18.35 145 PHE A CA 1
ATOM 1095 C C . PHE A 1 139 ? 20.510 38.484 15.337 1.00 21.01 145 PHE A C 1
ATOM 1096 O O . PHE A 1 139 ? 20.410 39.274 14.373 1.00 20.92 145 PHE A O 1
ATOM 1104 N N . GLY A 1 140 ? 20.745 37.126 15.288 1.00 20.39 146 GLY A N 1
ATOM 1105 C CA . GLY A 1 140 ? 20.766 36.221 14.114 1.00 18.81 146 GLY A CA 1
ATOM 1106 C C . GLY A 1 140 ? 19.802 35.027 14.242 1.00 19.62 146 GLY A C 1
ATOM 1107 O O . GLY A 1 140 ? 20.043 33.887 14.718 1.00 20.73 146 GLY A O 1
ATOM 1108 N N . VAL A 1 141 ? 18.712 35.459 13.613 1.00 22.58 147 VAL A N 1
ATOM 1109 C CA . VAL A 1 141 ? 17.563 34.625 13.394 1.00 22.37 147 VAL A CA 1
ATOM 1110 C C . VAL A 1 141 ? 17.167 33.532 14.450 1.00 28.42 147 VAL A C 1
ATOM 1111 O O . VAL A 1 141 ? 17.260 32.330 14.120 1.00 31.96 147 VAL A O 1
ATOM 1115 N N . ILE A 1 142 ? 16.801 33.809 15.731 1.00 29.54 148 ILE A N 1
ATOM 1116 C CA . ILE A 1 142 ? 15.934 32.804 16.367 1.00 22.37 148 ILE A CA 1
ATOM 1117 C C . ILE A 1 142 ? 14.528 33.423 16.160 1.00 29.51 148 ILE A C 1
ATOM 1118 O O . ILE A 1 142 ? 13.831 33.559 17.174 1.00 28.66 148 ILE A O 1
ATOM 1123 N N . ASP A 1 143 ? 14.020 33.764 14.925 1.00 30.24 149 ASP A N 1
ATOM 1124 C CA . ASP A 1 143 ? 12.864 34.686 14.789 1.00 35.03 149 ASP A CA 1
ATOM 1125 C C . ASP A 1 143 ? 11.748 34.291 15.704 1.00 34.51 149 ASP A C 1
ATOM 1126 O O . ASP A 1 143 ? 11.308 33.147 15.643 1.00 36.03 149 ASP A O 1
ATOM 1131 N N . GLY A 1 144 ? 11.335 35.223 16.539 1.00 31.99 150 GLY A N 1
ATOM 1132 C CA . GLY A 1 144 ? 10.222 34.911 17.371 1.00 28.96 150 GLY A CA 1
ATOM 1133 C C . GLY A 1 144 ? 10.600 35.127 18.763 1.00 27.74 150 GLY A C 1
ATOM 1134 O O . GLY A 1 144 ? 9.819 35.619 19.538 1.00 29.72 150 GLY A O 1
ATOM 1135 N N . LEU A 1 145 ? 11.778 34.687 19.115 1.00 26.80 151 LEU A N 1
ATOM 1136 C CA . LEU A 1 145 ? 12.248 34.942 20.462 1.00 23.42 151 LEU A CA 1
ATOM 1137 C C . LEU A 1 145 ? 12.343 36.452 20.728 1.00 22.32 151 LEU A C 1
ATOM 1138 O O . LEU A 1 145 ? 12.511 37.236 19.789 1.00 21.01 151 LEU A O 1
ATOM 1143 N N . ASN A 1 146 ? 12.274 36.891 21.984 1.00 20.93 152 ASN A N 1
ATOM 1144 C CA . ASN A 1 146 ? 12.354 38.310 22.266 1.00 22.46 152 ASN A CA 1
ATOM 1145 C C . ASN A 1 146 ? 12.985 38.485 23.624 1.00 19.96 152 ASN A C 1
ATOM 1146 O O . ASN A 1 146 ? 12.565 37.706 24.483 1.00 22.38 152 ASN A O 1
ATOM 1151 N N . LEU A 1 147 ? 13.979 39.376 23.898 1.00 17.84 153 LEU A N 1
ATOM 1152 C CA . LEU A 1 147 ? 14.720 39.401 25.158 1.00 12.13 153 LEU A CA 1
ATOM 1153 C C . LEU A 1 147 ? 14.874 40.744 25.829 1.00 13.47 153 LEU A C 1
ATOM 1154 O O . LEU A 1 147 ? 15.173 41.725 25.160 1.00 13.66 153 LEU A O 1
ATOM 1159 N N . THR A 1 148 ? 14.841 40.715 27.164 1.00 12.57 154 THR A N 1
ATOM 1160 C CA . THR A 1 148 ? 14.865 41.930 27.943 1.00 22.37 154 THR A CA 1
ATOM 1161 C C . THR A 1 148 ? 15.753 41.736 29.146 1.00 12.93 154 THR A C 1
ATOM 1162 O O . THR A 1 148 ? 15.710 40.704 29.841 1.00 16.53 154 THR A O 1
ATOM 1166 N N . LEU A 1 149 ? 16.690 42.674 29.302 1.00 13.13 155 LEU A N 1
ATOM 1167 C CA . LEU A 1 149 ? 17.468 42.762 30.514 1.00 22.37 155 LEU A CA 1
ATOM 1168 C C . LEU A 1 149 ? 17.217 44.205 30.917 1.00 16.18 155 LEU A C 1
ATOM 1169 O O . LEU A 1 149 ? 17.103 45.108 30.088 1.00 18.68 155 LEU A O 1
ATOM 1174 N N . GLN A 1 150 ? 17.118 44.387 32.226 1.00 15.75 156 GLN A N 1
ATOM 1175 C CA . GLN A 1 150 ? 16.767 45.649 32.772 1.00 13.83 156 GLN A CA 1
ATOM 1176 C C . GLN A 1 150 ? 17.432 45.771 34.122 1.00 12.39 156 GLN A C 1
ATOM 1177 O O . GLN A 1 150 ? 17.589 44.753 34.791 1.00 12.07 156 GLN A O 1
ATOM 1183 N N . TYR A 1 151 ? 17.855 46.989 34.512 1.00 11.84 157 TYR A N 1
ATOM 1184 C CA . TYR A 1 151 ? 18.436 47.312 35.796 1.00 12.45 157 TYR A CA 1
ATOM 1185 C C . TYR A 1 151 ? 17.623 48.425 36.481 1.00 14.87 157 TYR A C 1
ATOM 1186 O O . TYR A 1 151 ? 17.306 49.431 35.837 1.00 16.03 157 TYR A O 1
ATOM 1195 N N . GLN A 1 152 ? 17.290 48.391 37.769 1.00 15.69 158 GLN A N 1
ATOM 1196 C CA . GLN A 1 152 ? 16.527 49.516 38.258 1.00 22.37 158 GLN A CA 1
ATOM 1197 C C . GLN A 1 152 ? 17.270 50.168 39.393 1.00 17.90 158 GLN A C 1
ATOM 1198 O O . GLN A 1 152 ? 17.685 49.548 40.371 1.00 17.64 158 GLN A O 1
ATOM 1204 N N . GLY A 1 153 ? 17.557 51.436 39.203 1.00 18.01 159 GLY A N 1
ATOM 1205 C CA . GLY A 1 153 ? 18.234 52.133 40.255 1.00 14.75 159 GLY A CA 1
ATOM 1206 C C . GLY A 1 153 ? 17.358 52.210 41.471 1.00 16.36 159 GLY A C 1
ATOM 1207 O O . GLY A 1 153 ? 16.163 52.285 41.307 1.00 19.16 159 GLY A O 1
ATOM 1208 N N . LYS A 1 154 ? 17.988 52.164 42.656 1.00 15.63 160 LYS A N 1
ATOM 1209 C CA . LYS A 1 154 ? 17.379 52.355 43.980 1.00 17.17 160 LYS A CA 1
ATOM 1210 C C . LYS A 1 154 ? 16.426 53.563 43.998 1.00 20.34 160 LYS A C 1
ATOM 1211 O O . LYS A 1 154 ? 16.780 54.559 43.361 1.00 21.54 160 LYS A O 1
ATOM 1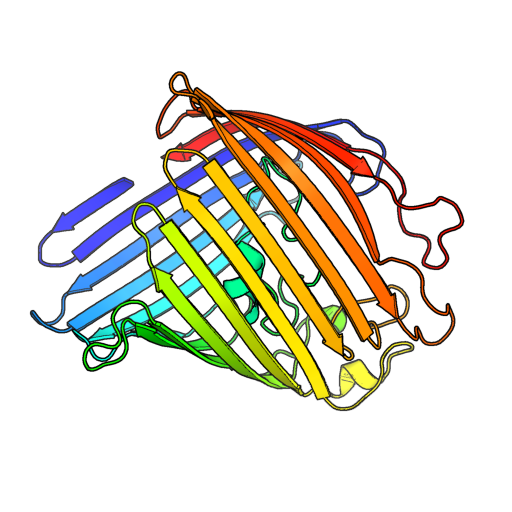217 N N . ASN A 1 155 ? 15.320 53.556 44.764 1.00 19.50 161 ASN A N 1
ATOM 1218 C CA . ASN A 1 155 ? 14.329 54.631 44.837 1.00 16.39 161 ASN A CA 1
ATOM 1219 C C . ASN A 1 155 ? 13.818 54.749 46.247 1.00 19.06 161 ASN A C 1
ATOM 1220 O O . ASN A 1 155 ? 12.805 54.241 46.698 1.00 21.78 161 ASN A O 1
ATOM 1225 N N . GLU A 1 156 ? 14.516 55.573 46.979 1.00 24.25 162 GLU A N 1
ATOM 1226 C CA . GLU A 1 156 ? 14.197 55.630 48.355 1.00 26.22 162 GLU A CA 1
ATOM 1227 C C . GLU A 1 156 ? 13.755 56.980 48.784 1.00 26.72 162 GLU A C 1
ATOM 1228 O O . GLU A 1 156 ? 13.806 57.296 49.971 1.00 24.57 162 GLU A O 1
ATOM 1234 N N . ASN A 1 157 ? 13.352 57.826 47.846 1.00 27.15 163 ASN A N 1
ATOM 1235 C CA . ASN A 1 157 ? 12.837 59.132 48.300 1.00 22.37 163 ASN A CA 1
ATOM 1236 C C . ASN A 1 157 ? 11.482 58.867 48.906 1.00 27.93 163 ASN A C 1
ATOM 1237 O O . ASN A 1 157 ? 11.249 59.020 50.082 1.00 30.35 163 ASN A O 1
ATOM 1242 N N . ARG A 1 158 ? 10.603 58.465 48.016 1.00 32.24 164 ARG A N 1
ATOM 1243 C CA . ARG A 1 158 ? 9.255 57.954 48.247 1.00 22.37 164 ARG A CA 1
ATOM 1244 C C . ARG A 1 158 ? 8.849 57.189 49.526 1.00 32.74 164 ARG A C 1
ATOM 1245 O O . ARG A 1 158 ? 9.597 56.834 50.431 1.00 35.32 164 ARG A O 1
ATOM 1253 N N . ASP A 1 159 ? 7.542 56.956 49.584 1.00 28.89 165 ASP A N 1
ATOM 1254 C CA . ASP A 1 159 ? 6.937 56.235 50.689 1.00 22.37 165 ASP A CA 1
ATOM 1255 C C . ASP A 1 159 ? 7.606 54.865 50.819 1.00 24.56 165 ASP A C 1
ATOM 1256 O O . ASP A 1 159 ? 8.139 54.332 49.828 1.00 24.33 165 ASP A O 1
ATOM 1261 N N . VAL A 1 160 ? 7.551 54.314 52.040 1.00 22.90 166 VAL A N 1
ATOM 1262 C CA . VAL A 1 160 ? 8.186 53.019 52.292 1.00 22.37 166 VAL A CA 1
ATOM 1263 C C . VAL A 1 160 ? 7.568 51.922 51.430 1.00 20.08 166 VAL A C 1
ATOM 1264 O O . VAL A 1 160 ? 8.283 50.989 51.093 1.00 21.30 166 VAL A O 1
ATOM 1268 N N . LYS A 1 161 ? 6.272 51.921 51.083 1.00 19.98 167 LYS A N 1
ATOM 1269 C CA . LYS A 1 161 ? 5.721 50.906 50.184 1.00 22.37 167 LYS A CA 1
ATOM 1270 C C . LYS A 1 161 ? 6.351 50.958 48.769 1.00 18.88 167 LYS A C 1
ATOM 1271 O O . LYS A 1 161 ? 6.640 49.981 48.066 1.00 21.91 167 LYS A O 1
ATOM 1277 N N . LYS A 1 162 ? 6.388 52.226 48.360 1.00 19.16 168 LYS A N 1
ATOM 1278 C CA . LYS A 1 162 ? 6.953 52.677 47.106 1.00 22.37 168 LYS A CA 1
ATOM 1279 C C . LYS A 1 162 ? 8.469 52.568 47.033 1.00 20.83 168 LYS A C 1
ATOM 1280 O O . LYS A 1 162 ? 8.960 52.844 45.939 1.00 22.74 168 LYS A O 1
ATOM 1286 N N . GLN A 1 163 ? 9.284 52.308 48.048 1.00 21.39 169 GLN A N 1
ATOM 1287 C CA . GLN A 1 163 ? 10.722 52.228 47.807 1.00 22.37 169 GLN A CA 1
ATOM 1288 C C . GLN A 1 163 ? 11.347 50.911 47.347 1.00 23.12 169 GLN A C 1
ATOM 1289 O O . GLN A 1 163 ? 10.715 49.848 47.384 1.00 24.54 169 GLN A O 1
ATOM 1295 N N . ASN A 1 164 ? 12.622 50.987 46.902 1.00 22.12 170 ASN A N 1
ATOM 1296 C CA . ASN A 1 164 ? 13.400 49.828 46.460 1.00 21.01 170 ASN A CA 1
ATOM 1297 C C . ASN A 1 164 ? 14.858 50.073 46.326 1.00 20.37 170 ASN A C 1
ATOM 1298 O O . ASN A 1 164 ? 15.296 51.199 46.157 1.00 21.82 170 ASN A O 1
ATOM 1303 N N . GLY A 1 165 ? 15.590 48.993 46.442 1.00 17.39 171 GLY A N 1
ATOM 1304 C CA . GLY A 1 165 ? 17.008 49.124 46.272 1.00 14.67 171 GLY A CA 1
ATOM 1305 C C . GLY A 1 165 ? 17.403 48.857 44.823 1.00 16.36 171 GLY A C 1
ATOM 1306 O O . GLY A 1 165 ? 16.491 48.741 44.012 1.00 15.71 171 GLY A O 1
ATOM 1307 N N . ASP A 1 166 ? 18.720 48.756 44.465 1.00 19.85 172 ASP A N 1
ATOM 1308 C CA . ASP A 1 166 ? 19.150 48.475 43.097 1.00 21.54 172 ASP A CA 1
ATOM 1309 C C . ASP A 1 166 ? 18.757 47.083 42.706 1.00 18.88 172 ASP A C 1
ATOM 1310 O O . ASP A 1 166 ? 18.975 46.194 43.529 1.00 18.26 172 ASP A O 1
ATOM 1315 N N . GLY A 1 167 ? 18.325 46.774 41.499 1.00 17.10 173 GLY A N 1
ATOM 1316 C CA . GLY A 1 167 ? 17.932 45.403 41.182 1.00 14.36 173 GLY A CA 1
ATOM 1317 C C . GLY A 1 167 ? 18.072 45.014 39.712 1.00 15.71 173 GLY A C 1
ATOM 1318 O O . GLY A 1 167 ? 18.722 45.760 38.969 1.00 15.07 173 GLY A O 1
ATOM 1319 N N . PHE A 1 168 ? 17.465 43.901 39.243 1.00 18.01 174 PHE A N 1
ATOM 1320 C CA . PHE A 1 168 ? 17.630 43.368 37.884 1.00 22.37 174 PHE A CA 1
ATOM 1321 C C . PHE A 1 168 ? 16.393 42.556 37.412 1.00 14.72 174 PHE A C 1
ATOM 1322 O O . PHE A 1 168 ? 15.723 41.930 38.255 1.00 13.90 174 PHE A O 1
ATOM 1330 N N . GLY A 1 169 ? 16.108 42.508 36.091 1.00 12.40 175 GLY A N 1
ATOM 1331 C CA . GLY A 1 169 ? 14.954 41.778 35.627 1.00 9.74 175 GLY A CA 1
ATOM 1332 C C . GLY A 1 169 ? 15.062 41.117 34.261 1.00 10.34 175 GLY A C 1
ATOM 1333 O O . GLY A 1 169 ? 15.327 41.849 33.317 1.00 11.66 175 GLY A O 1
ATOM 1334 N N . THR A 1 170 ? 14.883 39.823 33.977 1.00 9.37 176 THR A N 1
ATOM 1335 C CA . THR A 1 170 ? 14.939 39.361 32.581 1.00 22.37 176 THR A CA 1
ATOM 1336 C C . THR A 1 170 ? 13.530 38.940 32.124 1.00 13.55 176 THR A C 1
ATOM 1337 O O . THR A 1 170 ? 12.654 38.699 32.980 1.00 14.17 176 THR A O 1
ATOM 1341 N N . SER A 1 171 ? 13.193 38.859 30.841 1.00 9.66 177 SER A N 1
ATOM 1342 C CA . SER A 1 171 ? 12.068 38.033 30.499 1.00 11.59 177 SER A CA 1
ATOM 1343 C C . SER A 1 171 ? 12.245 37.605 29.100 1.00 14.23 177 SER A C 1
ATOM 1344 O O . SER A 1 171 ? 13.046 38.199 28.388 1.00 13.31 177 SER A O 1
ATOM 1347 N N . LEU A 1 172 ? 11.716 36.457 28.738 1.00 15.06 178 LEU A N 1
ATOM 1348 C CA . LEU A 1 172 ? 11.684 36.155 27.321 1.00 22.37 178 LEU A CA 1
ATOM 1349 C C . LEU A 1 172 ? 10.392 35.566 26.765 1.00 19.41 178 LEU A C 1
ATOM 1350 O O . LEU A 1 172 ? 9.572 34.955 27.449 1.00 22.17 178 LEU A O 1
ATOM 1355 N N . THR A 1 173 ? 10.267 35.674 25.473 1.00 20.34 179 THR A N 1
ATOM 1356 C CA . THR A 1 173 ? 9.022 35.422 24.831 1.00 22.37 179 THR A CA 1
ATOM 1357 C C . THR A 1 173 ? 9.351 34.737 23.529 1.00 21.43 179 THR A C 1
ATOM 1358 O O . THR A 1 173 ? 10.233 35.226 22.828 1.00 19.81 179 THR A O 1
ATOM 1362 N N . TYR A 1 174 ? 8.752 33.636 23.106 1.00 24.65 180 TYR A N 1
ATOM 1363 C CA . TYR A 1 174 ? 9.015 33.115 21.787 1.00 26.74 180 TYR A CA 1
ATOM 1364 C C . TYR A 1 174 ? 7.649 33.098 21.075 1.00 27.67 180 TYR A C 1
ATOM 1365 O O . TYR A 1 174 ? 6.677 32.644 21.678 1.00 28.83 180 TYR A O 1
ATOM 1374 N N . ASP A 1 175 ? 7.457 33.669 19.878 0.00 31.09 181 ASP A N 1
ATOM 1375 C CA . ASP A 1 175 ? 6.139 33.592 19.258 0.00 22.37 181 ASP A CA 1
ATOM 1376 C C . ASP A 1 175 ? 6.121 32.608 18.100 0.00 37.94 181 ASP A C 1
ATOM 1377 O O . ASP A 1 175 ? 7.160 32.225 17.552 0.00 40.10 181 ASP A O 1
ATOM 1382 N N . PHE A 1 176 ? 4.924 32.215 17.696 0.00 40.85 182 PHE A N 1
ATOM 1383 C CA . PHE A 1 176 ? 4.708 31.267 16.620 0.00 55.83 182 PHE A CA 1
ATOM 1384 C C . PHE A 1 176 ? 3.303 31.498 16.069 0.00 42.57 182 PHE A C 1
ATOM 1385 O O . PHE A 1 176 ? 2.608 32.442 16.464 0.00 39.25 182 PHE A O 1
ATOM 1393 N N . GLY A 1 177 ? 2.882 30.681 15.104 0.00 45.08 183 GLY A N 1
ATOM 1394 C CA . GLY A 1 177 ? 1.520 30.787 14.643 0.00 50.06 183 GLY A CA 1
ATOM 1395 C C . GLY A 1 177 ? 1.244 30.490 13.187 0.00 49.39 183 GLY A C 1
ATOM 1396 O O . GLY A 1 177 ? 1.885 30.963 12.246 0.00 52.39 183 GLY A O 1
ATOM 1397 N N . GLY A 1 178 A 0.340 29.520 13.076 0.00 22.37 183 GLY A N 1
ATOM 1398 C CA . GLY A 1 178 A -0.373 29.317 11.824 0.00 22.37 183 GLY A CA 1
ATOM 1399 C C . GLY A 1 178 A -1.436 30.424 11.763 0.00 22.37 183 GLY A C 1
ATOM 1400 O O . GLY A 1 178 A -1.862 30.894 10.707 0.00 22.37 183 GLY A O 1
ATOM 1401 N N . SER A 1 179 B -1.797 30.806 12.988 0.00 22.37 183 SER A N 1
ATOM 1402 C CA . SER A 1 179 B -2.711 31.861 13.348 0.00 22.37 183 SER A CA 1
ATOM 1403 C C . SER A 1 179 B -1.860 32.612 14.391 0.00 22.37 183 SER A C 1
ATOM 1404 O O . SER A 1 179 B -1.088 33.486 13.982 0.00 22.37 183 SER A O 1
ATOM 1407 N N . ASP A 1 180 ? -1.901 32.336 15.710 0.00 42.86 184 ASP A N 1
ATOM 1408 C CA . ASP A 1 180 ? -0.986 32.929 16.695 0.00 22.37 184 ASP A CA 1
ATOM 1409 C C . ASP A 1 180 ? -1.004 32.234 18.059 0.00 33.64 184 ASP A C 1
ATOM 1410 O O . ASP A 1 180 ? -2.033 31.905 18.653 0.00 32.50 184 ASP A O 1
ATOM 1415 N N . PHE A 1 181 ? 0.221 32.017 18.519 1.00 30.54 185 PHE A N 1
ATOM 1416 C CA . PHE A 1 181 ? 0.656 31.354 19.791 1.00 29.37 185 PHE A CA 1
ATOM 1417 C C . PHE A 1 181 ? 1.964 31.782 20.576 1.00 26.89 185 PHE A C 1
ATOM 1418 O O . PHE A 1 181 ? 3.034 31.770 19.974 1.00 30.02 185 PHE A O 1
ATOM 1426 N N . ALA A 1 182 ? 2.086 32.063 21.894 1.00 21.77 186 ALA A N 1
ATOM 1427 C CA . ALA A 1 182 ? 3.341 32.462 22.560 1.00 22.37 186 ALA A CA 1
ATOM 1428 C C . ALA A 1 182 ? 3.548 32.038 24.008 1.00 18.24 186 ALA A C 1
ATOM 1429 O O . ALA A 1 182 ? 2.546 31.881 24.704 1.00 17.09 186 ALA A O 1
ATOM 1431 N N . ILE A 1 183 ? 4.737 31.812 24.576 1.00 19.80 187 ILE A N 1
ATOM 1432 C CA . ILE A 1 183 ? 4.835 31.498 25.992 1.00 23.29 187 ILE A CA 1
ATOM 1433 C C . ILE A 1 183 ? 5.769 32.524 26.576 1.00 21.00 187 ILE A C 1
ATOM 1434 O O . ILE A 1 183 ? 6.559 33.010 25.797 1.00 23.43 187 ILE A O 1
ATOM 1439 N N . SER A 1 184 ? 5.806 32.897 27.849 1.00 18.22 188 SER A N 1
ATOM 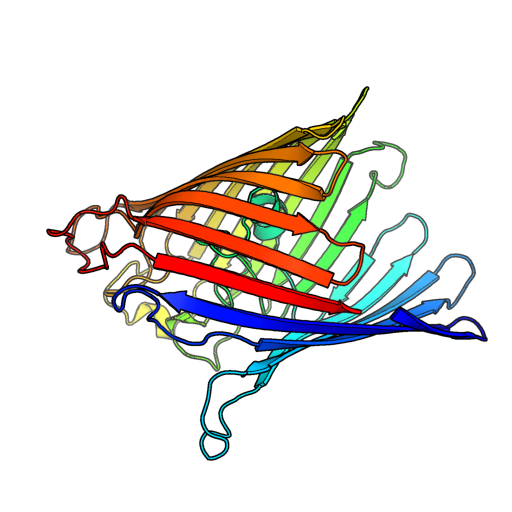1440 C CA . SER A 1 184 ? 6.701 33.933 28.389 1.00 22.37 188 SER A CA 1
ATOM 1441 C C . SER A 1 184 ? 7.107 33.680 29.820 1.00 14.25 188 SER A C 1
ATOM 1442 O O . SER A 1 184 ? 6.358 33.010 30.545 1.00 16.27 188 SER A O 1
ATOM 1445 N N . GLY A 1 185 ? 8.290 34.085 30.300 1.00 15.31 189 GLY A N 1
ATOM 1446 C CA . G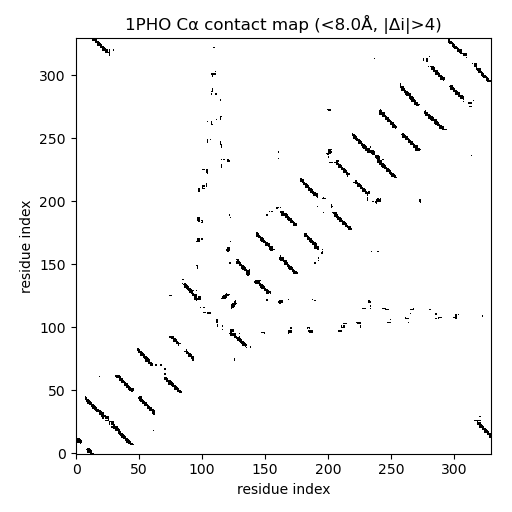LY A 1 185 ? 8.559 34.036 31.743 1.00 13.85 189 GLY A CA 1
ATOM 1447 C C . GLY A 1 185 ? 9.392 35.246 32.163 1.00 14.74 189 GLY A C 1
ATOM 1448 O O . GLY A 1 185 ? 10.053 35.793 31.284 1.00 15.43 189 GLY A O 1
ATOM 1449 N N . ALA A 1 186 ? 9.425 35.783 33.383 1.00 14.06 190 ALA A N 1
ATOM 1450 C CA . ALA A 1 186 ? 10.372 36.855 33.704 1.00 16.79 190 ALA A CA 1
ATOM 1451 C C . ALA A 1 186 ? 11.033 36.645 35.069 1.00 14.23 190 ALA A C 1
ATOM 1452 O O . ALA A 1 186 ? 10.546 35.776 35.807 1.00 14.63 190 ALA A O 1
ATOM 1454 N N . TYR A 1 187 ? 12.132 37.329 35.475 1.00 15.94 191 TYR A N 1
ATOM 1455 C CA . TYR A 1 187 ? 12.789 37.242 36.794 1.00 16.65 191 TYR A CA 1
ATOM 1456 C C . TYR A 1 187 ? 13.252 38.588 37.339 1.00 16.40 191 TYR A C 1
ATOM 1457 O O . TYR A 1 187 ? 14.000 39.266 36.661 1.00 17.37 191 TYR A O 1
ATOM 1466 N N . THR A 1 188 ? 13.001 38.845 38.612 1.00 15.22 192 THR A N 1
ATOM 1467 C CA . THR A 1 188 ? 13.381 40.030 39.399 1.00 22.37 192 THR A CA 1
ATOM 1468 C C . THR A 1 188 ? 14.037 39.608 40.738 1.00 15.83 192 THR A C 1
ATOM 1469 O O . THR A 1 188 ? 13.623 38.618 41.377 1.00 15.19 192 THR A O 1
ATOM 1473 N N . ASN A 1 189 ? 15.080 40.335 41.158 1.00 16.64 193 ASN A N 1
ATOM 1474 C CA . ASN A 1 189 ? 15.763 40.205 42.441 1.00 22.37 193 ASN A CA 1
ATOM 1475 C C . ASN A 1 189 ? 16.341 41.614 42.563 1.00 19.88 193 ASN A C 1
ATOM 1476 O O . ASN A 1 189 ? 17.298 42.010 41.901 1.00 20.70 193 ASN A O 1
ATOM 1481 N N . SER A 1 190 ? 15.641 42.456 43.298 1.00 21.35 194 SER A N 1
ATOM 1482 C CA . SER A 1 190 ? 15.912 43.874 43.522 1.00 22.37 194 SER A CA 1
ATOM 1483 C C . SER A 1 190 ? 16.243 43.882 45.011 1.00 23.16 194 SER A C 1
ATOM 1484 O O . SER A 1 190 ? 15.347 43.451 45.733 1.00 26.37 194 SER A O 1
ATOM 1487 N N . ASP A 1 191 ? 17.364 44.222 45.660 1.00 24.71 195 ASP A N 1
ATOM 1488 C CA . ASP A 1 191 ? 17.285 44.131 47.108 1.00 27.11 195 ASP A CA 1
ATOM 1489 C C . ASP A 1 191 ? 16.422 45.240 47.698 1.00 27.47 195 ASP A C 1
ATOM 1490 O O . ASP A 1 191 ? 16.120 46.245 47.073 1.00 27.64 195 ASP A O 1
ATOM 1495 N N . ARG A 1 192 ? 15.831 44.930 48.842 1.00 26.00 196 ARG A N 1
ATOM 1496 C CA . ARG A 1 192 ? 15.014 45.848 49.618 1.00 25.87 196 ARG A CA 1
ATOM 1497 C C . ARG A 1 192 ? 15.874 46.938 50.255 1.00 26.25 196 ARG A C 1
ATOM 1498 O O . ARG A 1 192 ? 17.012 46.738 50.656 1.00 27.00 196 ARG A O 1
ATOM 1506 N N . THR A 1 193 ? 15.376 48.143 50.270 1.00 28.62 197 THR A N 1
ATOM 1507 C CA . THR A 1 193 ? 15.953 49.305 50.898 1.00 28.31 197 THR A CA 1
ATOM 1508 C C . THR A 1 193 ? 15.969 49.278 52.449 1.00 29.54 197 THR A C 1
ATOM 1509 O O . THR A 1 193 ? 14.957 48.964 53.052 1.00 28.34 197 THR A O 1
ATOM 1513 N N . ASN A 1 194 ? 17.007 49.694 53.197 0.00 33.90 198 ASN A N 1
ATOM 1514 C CA . ASN A 1 194 ? 17.080 49.627 54.677 0.00 38.02 198 ASN A CA 1
ATOM 1515 C C . ASN A 1 194 ? 15.908 50.116 55.552 0.00 36.33 198 ASN A C 1
ATOM 1516 O O . ASN A 1 194 ? 15.512 49.474 56.527 0.00 40.68 198 ASN A O 1
ATOM 1521 N N . GLU A 1 195 ? 15.343 51.286 55.224 0.00 34.12 199 GLU A N 1
ATOM 1522 C CA . GLU A 1 195 ? 14.244 51.920 55.959 0.00 22.37 199 GLU A CA 1
ATOM 1523 C C . GLU A 1 195 ? 12.918 51.136 56.037 0.00 32.13 199 GLU A C 1
ATOM 1524 O O . GLU A 1 195 ? 12.043 51.372 56.876 0.00 32.73 199 GLU A O 1
ATOM 1530 N N . GLN A 1 196 ? 12.775 50.247 55.062 1.00 30.38 200 GLN A N 1
ATOM 1531 C CA . GLN A 1 196 ? 11.695 49.301 54.754 1.00 31.33 200 GLN A CA 1
ATOM 1532 C C . GLN A 1 196 ? 11.767 48.095 55.630 1.00 32.84 200 GLN A C 1
ATOM 1533 O O . GLN A 1 196 ? 10.799 47.367 55.771 1.00 34.64 200 GLN A O 1
ATOM 1539 N N . ASN A 1 197 ? 12.950 47.781 56.093 1.00 35.23 201 ASN A N 1
ATOM 1540 C CA . ASN A 1 197 ? 13.071 46.627 56.941 1.00 22.37 201 ASN A CA 1
ATOM 1541 C C . ASN A 1 197 ? 12.841 47.030 58.437 1.00 36.32 201 ASN A C 1
ATOM 1542 O O . ASN A 1 197 ? 13.112 46.287 59.416 1.00 37.17 201 ASN A O 1
ATOM 1547 N N . LEU A 1 198 ? 12.363 48.270 58.701 1.00 35.99 202 LEU A N 1
ATOM 1548 C CA . LEU A 1 198 ? 11.907 48.686 60.038 1.00 22.37 202 LEU A CA 1
ATOM 1549 C C . LEU A 1 198 ? 10.390 48.459 60.175 1.00 36.65 202 LEU A C 1
ATOM 1550 O O . LEU A 1 198 ? 9.695 49.035 61.019 1.00 41.10 202 LEU A O 1
ATOM 1555 N N . GLN A 1 199 ? 9.875 47.587 59.320 1.00 34.49 203 GLN A N 1
ATOM 1556 C CA . GLN A 1 199 ? 8.460 47.288 59.210 1.00 36.12 203 GLN A CA 1
ATOM 1557 C C . GLN A 1 199 ? 7.973 46.029 59.952 1.00 37.92 203 GLN A C 1
ATOM 1558 O O . GLN A 1 199 ? 8.757 45.220 60.446 1.00 38.09 203 GLN A O 1
ATOM 1564 N N . SER A 1 200 ? 6.658 45.876 60.100 0.00 40.21 204 SER A N 1
ATOM 1565 C CA . SER A 1 200 ? 6.113 44.713 60.784 0.00 22.37 204 SER A CA 1
ATOM 1566 C C . SER A 1 200 ? 6.177 43.483 59.875 0.00 42.20 204 SER A C 1
ATOM 1567 O O . SER A 1 200 ? 6.646 42.402 60.250 0.00 42.85 204 SER A O 1
ATOM 1570 N N . ARG A 1 201 ? 5.656 43.627 58.652 1.00 42.79 205 ARG A N 1
ATOM 1571 C CA . ARG A 1 201 ? 5.614 42.485 57.730 1.00 22.37 205 ARG A CA 1
ATOM 1572 C C . ARG A 1 201 ? 6.473 42.447 56.434 1.00 42.31 205 ARG A C 1
ATOM 1573 O O . ARG A 1 201 ? 6.701 43.443 55.715 1.00 42.70 205 ARG A O 1
ATOM 1581 N N . GLY A 1 202 ? 6.897 41.166 56.267 1.00 44.15 206 GLY A N 1
ATOM 15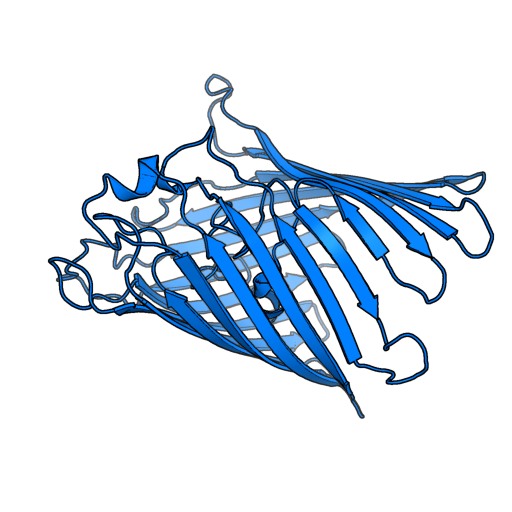82 C CA . GLY A 1 202 ? 7.774 40.607 55.248 1.00 45.63 206 GLY A CA 1
ATOM 1583 C C . GLY A 1 202 ? 9.174 41.184 55.309 1.00 48.06 206 GLY A C 1
ATOM 1584 O O . GLY A 1 202 ? 9.721 41.526 54.261 1.00 48.65 206 GLY A O 1
ATOM 1585 N N . THR A 1 203 ? 9.765 41.323 56.502 1.00 49.47 207 THR A N 1
ATOM 1586 C CA . THR A 1 203 ? 11.100 41.919 56.629 1.00 22.37 207 THR A CA 1
ATOM 1587 C C . THR A 1 203 ? 12.117 40.883 56.131 1.00 48.55 207 THR A C 1
ATOM 1588 O O . THR A 1 203 ? 11.960 39.644 56.153 1.00 48.28 207 THR A O 1
ATOM 1592 N N . GLY A 1 204 ? 13.185 41.480 55.632 1.00 47.11 208 GLY A N 1
ATOM 1593 C CA . GLY A 1 204 ? 14.169 40.700 54.940 1.00 46.23 208 GLY A CA 1
ATOM 1594 C C . GLY A 1 204 ? 15.167 41.493 54.098 1.00 44.99 208 GLY A C 1
ATOM 1595 O O . GLY A 1 204 ? 15.415 42.685 54.184 1.00 46.59 208 GLY A O 1
ATOM 1596 N N . LYS A 1 205 ? 15.648 40.715 53.165 1.00 43.38 209 LYS A N 1
ATOM 1597 C CA . LYS A 1 205 ? 16.933 40.969 52.583 1.00 42.99 209 LYS A CA 1
ATOM 1598 C C . LYS A 1 205 ? 16.942 41.311 51.120 1.00 40.06 209 LYS A C 1
ATOM 1599 O O . LYS A 1 205 ? 17.725 42.122 50.660 1.00 37.95 209 LYS A O 1
ATOM 1605 N N . ARG A 1 206 ? 16.178 40.532 50.377 1.00 37.43 210 ARG A N 1
ATOM 1606 C CA . ARG A 1 206 ? 16.019 40.645 48.954 1.00 22.37 210 ARG A CA 1
ATOM 1607 C C . ARG A 1 206 ? 14.550 40.442 48.710 1.00 30.92 210 ARG A C 1
ATOM 1608 O O . ARG A 1 206 ? 13.836 39.850 49.532 1.00 28.84 210 ARG A O 1
ATOM 1616 N N . ALA A 1 207 ? 14.128 40.914 47.546 1.00 27.43 211 ALA A N 1
ATOM 1617 C CA . ALA A 1 207 ? 12.750 40.914 47.129 1.00 24.46 211 ALA A CA 1
ATOM 1618 C C . ALA A 1 207 ? 12.645 40.289 45.761 1.00 23.18 211 ALA A C 1
ATOM 1619 O O . ALA A 1 207 ? 12.944 40.928 44.759 1.00 25.21 211 ALA A O 1
ATOM 1621 N N . GLU A 1 208 ? 12.243 39.047 45.586 1.00 21.91 212 GLU A N 1
ATOM 1622 C CA . GLU A 1 208 ? 12.152 38.490 44.247 1.00 19.28 212 GLU A CA 1
ATOM 1623 C C . GLU A 1 208 ? 10.760 38.242 43.804 1.00 19.23 212 GLU A C 1
ATOM 1624 O O . GLU A 1 208 ? 9.853 38.052 44.599 1.00 20.15 212 GLU A O 1
ATOM 1630 N N . ALA A 1 209 ? 10.685 38.118 42.488 1.00 17.49 213 ALA A N 1
ATOM 1631 C CA . ALA A 1 209 ? 9.433 37.755 41.842 1.00 13.33 213 ALA A CA 1
ATOM 1632 C C . ALA A 1 209 ? 9.715 37.085 40.530 1.00 15.09 213 ALA A C 1
ATOM 1633 O O . ALA A 1 209 ? 10.757 37.352 39.908 1.00 17.43 213 ALA A O 1
ATOM 1635 N N . TRP A 1 210 ? 8.809 36.172 40.173 1.00 16.03 214 TRP A N 1
ATOM 1636 C CA . TRP A 1 210 ? 8.950 35.534 38.886 1.00 17.44 214 TRP A CA 1
ATOM 1637 C C . TRP A 1 210 ? 7.602 35.234 38.257 1.00 18.92 214 TRP A C 1
ATOM 1638 O O . TRP A 1 210 ? 6.602 35.153 38.985 1.00 20.62 214 TRP A O 1
ATOM 1649 N N . ALA A 1 211 ? 7.489 35.096 36.932 1.00 15.00 215 ALA A N 1
ATOM 1650 C CA . ALA A 1 211 ? 6.196 34.804 36.356 1.00 15.62 215 ALA A CA 1
ATOM 1651 C C . ALA A 1 211 ? 6.298 33.961 35.120 1.00 16.35 215 ALA A C 1
ATOM 1652 O O . ALA A 1 211 ? 7.349 33.857 34.486 1.00 17.73 215 ALA A O 1
ATOM 1654 N N . THR A 1 212 ? 5.138 33.459 34.729 1.00 18.23 216 THR A N 1
ATOM 1655 C CA . THR A 1 212 ? 5.012 32.668 33.510 1.00 21.23 216 THR A CA 1
ATOM 1656 C C . THR A 1 212 ? 3.658 32.940 32.859 1.00 18.09 216 THR A C 1
ATOM 1657 O O . THR A 1 212 ? 2.681 33.040 33.604 1.00 18.38 216 THR A O 1
ATOM 1661 N N . GLY A 1 213 ? 3.565 33.020 31.521 1.00 14.55 217 GLY A N 1
ATOM 1662 C CA . GLY A 1 213 ? 2.326 33.312 30.815 1.00 14.63 217 GLY A CA 1
ATOM 1663 C C . GLY A 1 213 ? 2.178 32.545 29.500 1.00 18.00 217 GLY A C 1
ATOM 1664 O O . GLY A 1 213 ? 3.167 32.167 28.887 1.00 18.85 217 GLY A O 1
ATOM 1665 N N . LEU A 1 214 ? 0.981 32.151 29.064 1.00 17.60 218 LEU A N 1
ATOM 1666 C CA . LEU A 1 214 ? 0.813 31.506 27.777 1.00 19.13 218 LEU A CA 1
ATOM 1667 C C . LEU A 1 214 ? -0.162 32.327 27.040 1.00 18.34 218 LEU A C 1
ATOM 1668 O O . LEU A 1 214 ? -1.148 32.599 27.728 1.00 17.65 218 LEU A O 1
ATOM 1673 N N . LYS A 1 215 ? 0.026 32.782 25.796 1.00 19.99 219 LYS A N 1
ATOM 1674 C CA . LYS A 1 215 ? -1.119 33.386 25.156 1.00 19.06 219 LYS A CA 1
ATOM 1675 C C . LYS A 1 215 ? -1.417 32.760 23.795 1.00 20.68 219 LYS A C 1
ATOM 1676 O O . LYS A 1 215 ? -0.618 31.964 23.281 1.00 21.73 219 LYS A O 1
ATOM 1682 N N . TYR A 1 216 ? -2.680 33.035 23.354 1.00 23.71 220 TYR A N 1
ATOM 1683 C CA . TYR A 1 216 ? -3.364 32.604 22.114 1.00 21.79 220 TYR A CA 1
ATOM 1684 C C . TYR A 1 216 ? -4.240 33.753 21.645 1.00 24.41 220 TYR A C 1
ATOM 1685 O O . TYR A 1 216 ? -5.249 34.119 22.238 1.00 24.85 220 TYR A O 1
ATOM 1694 N N . ASP A 1 217 ? -3.842 34.293 20.518 1.00 25.67 221 ASP A N 1
ATOM 1695 C CA . ASP A 1 217 ? -4.483 35.486 19.994 1.00 27.88 221 ASP A CA 1
ATOM 1696 C C . ASP A 1 217 ? -4.681 35.259 18.513 1.00 29.23 221 ASP A C 1
ATOM 1697 O O . ASP A 1 217 ? -3.903 35.762 17.699 1.00 31.22 221 ASP A O 1
ATOM 1702 N N . ALA A 1 218 ? -5.704 34.536 18.111 1.00 28.75 222 ALA A N 1
ATOM 1703 C CA . ALA A 1 218 ? -5.834 34.332 16.697 1.00 30.64 222 ALA A CA 1
ATOM 1704 C C . ALA A 1 218 ? -7.238 34.283 16.147 1.00 33.89 222 ALA A C 1
ATOM 1705 O O . ALA A 1 218 ? -8.074 33.758 16.862 1.00 35.90 222 ALA A O 1
ATOM 1707 N N . ASN A 1 219 ? -7.526 34.756 14.909 1.00 35.89 223 ASN A N 1
ATOM 1708 C CA . ASN A 1 219 ? -8.846 34.703 14.253 1.00 37.08 223 ASN A CA 1
ATOM 1709 C C . ASN A 1 219 ? -10.027 34.911 15.203 1.00 36.10 223 ASN A C 1
ATOM 1710 O O . ASN A 1 219 ? -10.987 34.163 15.449 1.00 36.90 223 ASN A O 1
ATOM 1715 N N . ASN A 1 220 ? -9.709 36.062 15.780 1.00 34.04 224 ASN A N 1
ATOM 1716 C CA . ASN A 1 220 ? -10.497 36.852 16.682 1.00 31.43 224 ASN A CA 1
ATOM 1717 C C . ASN A 1 220 ? -10.655 36.354 18.099 1.00 28.17 224 ASN A C 1
ATOM 1718 O O . ASN A 1 220 ? -11.157 37.040 18.994 1.00 27.98 224 ASN A O 1
ATOM 1723 N N . ILE A 1 221 ? -10.237 35.161 18.389 1.00 25.47 225 ILE A N 1
ATOM 1724 C CA . ILE A 1 221 ? -10.192 34.833 19.787 1.00 25.01 225 ILE A CA 1
ATOM 1725 C C . ILE A 1 221 ? -8.852 35.264 20.497 1.00 25.07 225 ILE A C 1
ATOM 1726 O O . ILE A 1 221 ? -7.799 35.604 19.919 1.00 24.61 225 ILE A O 1
ATOM 1731 N N . TYR A 1 222 ? -8.957 35.476 21.819 1.00 23.96 226 TYR A N 1
ATOM 1732 C CA . TYR A 1 222 ? -7.864 35.880 22.680 1.00 21.35 226 TYR A CA 1
ATOM 1733 C C . TYR A 1 222 ? -8.075 35.298 24.049 1.00 20.01 226 TYR A C 1
ATOM 1734 O O . TYR A 1 222 ? -8.968 35.600 24.835 1.00 20.20 226 TYR A O 1
ATOM 1743 N N . LEU A 1 223 ? -7.071 34.545 24.352 1.00 18.61 227 LEU A N 1
ATOM 1744 C CA . LEU A 1 223 ? -7.039 33.853 25.586 1.00 18.89 227 LEU A CA 1
ATOM 1745 C C . LEU A 1 223 ? -5.646 34.031 26.146 1.00 17.31 227 LEU A C 1
ATOM 1746 O O . LEU A 1 223 ? -4.673 33.988 25.378 1.00 19.19 227 LEU A O 1
ATOM 1751 N N . ALA A 1 224 ? -5.464 34.216 27.449 1.00 16.52 228 ALA A N 1
ATOM 1752 C CA . ALA A 1 224 ? -4.126 34.259 28.007 1.00 15.83 228 ALA A CA 1
ATOM 1753 C C . ALA A 1 224 ? -4.159 33.933 29.517 1.00 17.52 228 ALA A C 1
ATOM 1754 O O . ALA A 1 224 ? -5.230 34.018 30.099 1.00 20.30 228 ALA A O 1
ATOM 1756 N N . THR A 1 225 ? -3.099 33.565 30.246 1.00 15.79 229 THR A N 1
ATOM 1757 C CA . THR A 1 225 ? -3.157 33.200 31.630 1.00 22.37 229 THR A CA 1
ATOM 1758 C C . THR A 1 225 ? -1.719 33.180 32.089 1.00 17.48 229 THR A C 1
ATOM 1759 O O . THR A 1 225 ? -0.819 33.024 31.275 1.00 17.10 229 THR A O 1
ATOM 1763 N N . PHE A 1 226 ? -1.427 33.309 33.368 1.00 14.55 230 PHE A N 1
ATOM 1764 C CA . PHE A 1 226 ? -0.094 33.406 33.895 1.00 22.37 230 PHE A CA 1
ATOM 1765 C C . PHE A 1 226 ? -0.144 33.127 35.405 1.00 16.84 230 PHE A C 1
ATOM 1766 O O . PHE A 1 226 ? -1.202 33.294 36.036 1.00 19.95 230 PHE A O 1
ATOM 1774 N N . TYR A 1 227 ? 0.968 32.632 35.981 1.00 17.27 231 TYR A N 1
ATOM 1775 C CA . TYR A 1 227 ? 1.152 32.410 37.412 1.00 17.80 231 TYR A CA 1
ATOM 1776 C C . TYR A 1 227 ? 2.211 33.410 37.796 1.00 17.19 231 TYR A C 1
ATOM 1777 O O . TYR A 1 227 ? 2.925 33.823 36.899 1.00 19.01 231 TYR A O 1
ATOM 1786 N N . SER A 1 228 ? 2.466 33.767 39.024 1.00 14.36 232 SER A N 1
ATOM 1787 C CA . SER A 1 228 ? 3.491 34.732 39.390 1.00 22.37 232 SER A CA 1
ATOM 1788 C C . SER A 1 228 ? 3.816 34.401 40.848 1.00 15.30 232 SER A C 1
ATOM 1789 O O . SER A 1 228 ? 2.979 33.765 41.520 1.00 16.66 232 SER A O 1
ATOM 1792 N N . GLU A 1 229 ? 5.022 34.585 41.409 1.00 14.72 233 GLU A N 1
ATOM 1793 C CA . GLU A 1 229 ? 5.195 34.453 42.854 1.00 18.90 233 GLU A CA 1
ATOM 1794 C C . GLU A 1 229 ? 6.074 35.577 43.292 1.00 18.59 233 GLU A C 1
ATOM 1795 O O . GLU A 1 229 ? 7.009 35.944 42.550 1.00 20.07 233 GLU A O 1
ATOM 1801 N N . THR A 1 230 ? 5.781 36.152 44.467 1.00 18.91 234 THR A N 1
ATOM 1802 C CA . THR A 1 230 ? 6.622 37.224 44.976 1.00 19.44 234 THR A CA 1
ATOM 1803 C C . THR A 1 230 ? 7.128 36.863 46.359 1.00 21.87 234 THR A C 1
ATOM 1804 O O . THR A 1 230 ? 6.484 36.109 47.087 1.00 22.99 234 THR A O 1
ATOM 1808 N N . ARG A 1 231 ? 8.377 37.222 46.663 1.00 23.72 235 ARG A N 1
ATOM 1809 C CA . ARG A 1 231 ? 8.880 37.031 47.996 1.00 25.26 235 ARG A CA 1
ATOM 1810 C C . ARG A 1 231 ? 9.131 38.434 48.502 1.00 25.34 235 ARG A C 1
ATOM 1811 O O . ARG A 1 231 ? 9.924 39.161 47.898 1.00 25.67 235 ARG A O 1
ATOM 1819 N N . LYS A 1 232 ? 8.480 38.872 49.588 1.00 25.68 236 LYS A N 1
ATOM 1820 C CA . LYS A 1 232 ? 8.624 40.224 50.169 1.00 22.37 236 LYS A CA 1
ATOM 1821 C C . LYS A 1 232 ? 8.584 41.455 49.229 1.00 25.18 236 LYS A C 1
ATOM 1822 O O . LYS A 1 232 ? 9.295 42.455 49.385 1.00 24.24 236 LYS A O 1
ATOM 1828 N N . MET A 1 233 ? 7.741 41.430 48.226 1.00 24.19 237 MET A N 1
ATOM 1829 C CA . MET A 1 233 ? 7.576 42.590 47.427 1.00 22.37 237 MET A CA 1
ATOM 1830 C C . MET A 1 233 ? 6.188 43.217 47.574 1.00 25.53 237 MET A C 1
ATOM 1831 O O . MET A 1 233 ? 6.098 44.400 47.921 1.00 30.13 237 MET A O 1
ATOM 1836 N N . THR A 1 234 ? 5.070 42.469 47.408 1.00 25.77 238 THR A N 1
ATOM 1837 C CA . THR A 1 234 ? 3.699 43.004 47.450 1.00 21.58 238 THR A CA 1
ATOM 1838 C C . THR A 1 234 ? 3.394 43.627 48.775 1.00 21.42 238 THR A C 1
ATOM 1839 O O . THR A 1 234 ? 3.332 42.967 49.790 1.00 22.94 238 THR A O 1
ATOM 1843 N N . PRO A 1 235 ? 3.216 44.921 48.817 1.00 20.38 239 PRO A N 1
ATOM 1844 C CA . PRO A 1 235 ? 2.633 45.642 49.939 1.00 20.98 239 PRO A CA 1
ATOM 1845 C C . PRO A 1 235 ? 1.406 45.087 50.727 1.00 22.41 239 PRO A C 1
ATOM 1846 O O . PRO A 1 235 ? 0.330 44.830 50.184 1.00 20.88 239 PRO A O 1
ATOM 1850 N N . ILE A 1 236 ? 1.510 44.930 52.035 1.00 24.54 240 ILE A N 1
ATOM 1851 C CA . ILE A 1 236 ? 0.445 44.411 52.871 1.00 27.24 240 ILE A CA 1
ATOM 1852 C C . ILE A 1 236 ? 0.169 45.341 54.039 1.00 31.56 240 ILE A C 1
ATOM 1853 O O . ILE A 1 236 ? 1.035 46.063 54.493 1.00 32.27 240 ILE A O 1
ATOM 1858 N N . THR A 1 237 ? -1.088 45.374 54.485 1.00 36.59 241 THR A N 1
ATOM 1859 C CA . THR A 1 237 ? -1.527 46.399 55.417 1.00 38.47 241 THR A CA 1
ATOM 1860 C C . THR A 1 237 ? -0.574 46.248 56.556 1.00 35.70 241 THR A C 1
ATOM 1861 O O . THR A 1 237 ? -0.024 47.255 56.956 1.00 35.70 241 THR A O 1
ATOM 1865 N N . GLY A 1 238 ? -0.171 45.047 56.894 1.00 49.37 248 GLY A N 1
ATOM 1866 C CA . GLY A 1 238 ? 0.823 45.012 57.909 1.00 41.95 248 GLY A CA 1
ATOM 1867 C C . GLY A 1 238 ? 2.113 45.560 57.338 1.00 36.08 248 GLY A C 1
ATOM 1868 O O . GLY A 1 238 ? 2.672 46.516 57.829 1.00 36.72 248 GLY A O 1
ATOM 1869 N N . GLY A 1 239 ? 2.642 44.892 56.357 0.00 27.36 249 GLY A N 1
ATOM 1870 C CA . GLY A 1 239 ? 3.851 45.306 55.685 0.00 27.03 249 GLY A CA 1
ATOM 1871 C C . GLY A 1 239 ? 4.011 44.271 54.605 0.00 26.68 249 GLY A C 1
ATOM 1872 O O . GLY A 1 239 ? 3.423 43.197 54.693 0.00 25.01 249 GLY A O 1
ATOM 1873 N N . PHE A 1 240 ? 4.826 44.552 53.613 1.00 28.36 250 PHE A N 1
ATOM 1874 C CA . PHE A 1 240 ? 5.054 43.676 52.444 1.00 26.36 250 PHE A CA 1
ATOM 1875 C C . PHE A 1 240 ? 4.805 42.159 52.593 1.00 27.91 250 PHE A C 1
ATOM 1876 O O . PHE A 1 240 ? 5.268 41.562 53.555 1.00 32.31 250 PHE A O 1
ATOM 1884 N N . ALA A 1 241 ? 4.020 41.465 51.764 1.00 27.65 251 ALA A N 1
ATOM 1885 C CA . ALA A 1 241 ? 3.754 40.035 51.884 1.00 24.80 251 ALA A CA 1
ATOM 1886 C C . ALA A 1 241 ? 4.969 39.152 51.667 1.00 27.94 251 ALA A C 1
ATOM 1887 O O . ALA A 1 241 ? 5.709 39.324 50.681 1.00 27.38 251 ALA A O 1
ATOM 1889 N N . ASN A 1 242 ? 5.138 38.204 52.627 1.00 32.58 252 ASN A N 1
ATOM 1890 C CA . ASN A 1 242 ? 6.307 37.313 52.651 1.00 36.21 252 ASN A CA 1
ATOM 1891 C C . ASN A 1 242 ? 6.404 36.515 51.375 1.00 35.97 252 ASN A C 1
ATOM 1892 O O . ASN A 1 242 ? 7.474 36.348 50.776 1.00 37.43 252 ASN A O 1
ATOM 1897 N N . LYS A 1 243 ? 5.260 36.015 50.973 1.00 34.86 253 LYS A N 1
ATOM 1898 C CA . LYS A 1 243 ? 5.176 35.390 49.689 1.00 31.42 253 LYS A CA 1
ATOM 1899 C C . LYS A 1 243 ? 3.745 35.566 49.176 1.00 27.08 253 LYS A C 1
ATOM 1900 O O . LYS A 1 243 ? 2.837 35.991 49.908 1.00 28.11 253 LYS A O 1
ATOM 1906 N N . THR A 1 244 ? 3.537 35.293 47.901 1.00 22.24 254 THR A N 1
ATOM 1907 C CA . THR A 1 244 ? 2.252 35.335 47.234 1.00 19.91 254 THR A CA 1
ATOM 1908 C C . THR A 1 244 ? 2.355 34.503 45.951 1.00 19.29 254 THR A C 1
ATOM 1909 O O . THR A 1 244 ? 3.424 34.005 45.522 1.00 16.58 254 THR A O 1
ATOM 1913 N N . GLN A 1 245 ? 1.156 34.170 45.472 1.00 19.86 255 GLN A N 1
ATOM 1914 C CA . GLN A 1 245 ? 0.969 33.339 44.297 1.00 25.40 255 GLN A CA 1
ATOM 1915 C C . GLN A 1 245 ? -0.218 33.969 43.691 1.00 26.08 255 GLN A C 1
ATOM 1916 O O . GLN A 1 245 ? -1.191 34.163 44.407 1.00 27.99 255 GLN A O 1
ATOM 1922 N N . ASN A 1 246 ? -0.214 34.174 42.403 1.00 26.18 256 ASN A N 1
ATOM 1923 C CA . ASN A 1 246 ? -1.224 35.018 41.810 1.00 22.37 256 ASN A CA 1
ATOM 1924 C C . ASN A 1 246 ? -1.488 34.420 40.458 1.00 19.92 256 ASN A C 1
ATOM 1925 O O . ASN A 1 246 ? -0.659 33.780 39.791 1.00 19.27 256 ASN A O 1
ATOM 1930 N N . PHE A 1 247 ? -2.702 34.529 40.002 1.00 21.30 257 PHE A N 1
ATOM 1931 C CA . PHE A 1 247 ? -3.015 33.747 38.830 1.00 22.37 257 PHE A CA 1
ATOM 1932 C C . PHE A 1 247 ? -3.965 34.608 38.065 1.00 20.63 257 PHE A C 1
ATOM 1933 O O . PHE A 1 247 ? -4.874 35.132 38.696 1.00 23.56 257 PHE A O 1
ATOM 1941 N N . GLU A 1 248 ? -3.814 34.761 36.767 1.00 18.70 258 GLU A N 1
ATOM 1942 C CA . GLU A 1 248 ? -4.792 35.562 36.086 1.00 22.37 258 GLU A CA 1
ATOM 1943 C C . GLU A 1 248 ? -5.256 34.801 34.896 1.00 14.41 258 GLU A C 1
ATOM 1944 O O . GLU A 1 248 ? -4.440 34.032 34.430 1.00 14.02 258 GLU A O 1
ATOM 1950 N N . ALA A 1 249 ? -6.507 34.895 34.439 1.00 14.16 259 ALA A N 1
ATOM 1951 C CA . ALA A 1 249 ? -6.881 34.267 33.210 1.00 18.62 259 ALA A CA 1
ATOM 1952 C C . ALA A 1 249 ? -7.820 35.210 32.463 1.00 15.39 259 ALA A C 1
ATOM 1953 O O . ALA A 1 249 ? -8.483 36.013 33.117 1.00 19.19 259 ALA A O 1
ATOM 1955 N N . VAL A 1 250 ? -7.894 35.121 31.110 1.00 18.23 260 VAL A N 1
ATOM 1956 C CA . VAL A 1 250 ? -8.674 35.955 30.174 1.00 18.25 260 VAL A CA 1
ATOM 1957 C C . VAL A 1 250 ? -9.131 35.314 28.843 1.00 16.73 260 VAL A C 1
ATOM 1958 O O . VAL A 1 250 ? -8.331 34.839 28.019 1.00 16.31 260 VAL A O 1
ATOM 1962 N N . ALA A 1 251 ? -10.448 35.333 28.603 1.00 15.69 261 ALA A N 1
ATOM 1963 C CA . ALA A 1 251 ? -11.008 34.852 27.368 1.00 15.65 261 ALA A CA 1
ATOM 1964 C C . ALA A 1 251 ? -11.789 35.994 26.753 1.00 16.99 261 ALA A C 1
ATOM 1965 O O . ALA A 1 251 ? -12.664 36.541 27.427 1.00 16.88 261 ALA A O 1
ATOM 1967 N N . GLN A 1 252 ? -11.509 36.399 25.506 1.00 17.95 262 GLN A N 1
ATOM 1968 C CA . GLN A 1 252 ? -12.222 37.511 24.889 1.00 18.35 262 GLN A CA 1
ATOM 1969 C C . GLN A 1 252 ? -12.475 37.196 23.454 1.00 18.89 262 GLN A C 1
ATOM 1970 O O . GLN A 1 252 ? -11.631 36.574 22.808 1.00 21.18 262 GLN A O 1
ATOM 1976 N N . TYR A 1 253 ? -13.621 37.672 22.969 1.00 17.47 263 TYR A N 1
ATOM 1977 C CA . TYR A 1 253 ? -14.021 37.426 21.592 1.00 15.15 263 TYR A CA 1
ATOM 1978 C C . TYR A 1 253 ? -14.448 38.722 20.952 1.00 16.67 263 TYR A C 1
ATOM 1979 O O . TYR A 1 253 ? -15.298 39.436 21.470 1.00 19.13 263 TYR A O 1
ATOM 1988 N N . GLN A 1 254 ? -13.982 38.997 19.765 1.00 18.24 264 GLN A N 1
ATOM 1989 C CA . GLN A 1 254 ? -14.317 40.250 19.172 1.00 19.99 264 GLN A CA 1
ATOM 1990 C C . GLN A 1 254 ? -15.273 39.947 18.041 1.00 21.02 264 GLN A C 1
ATOM 1991 O O . GLN A 1 254 ? -14.919 39.265 17.074 1.00 20.04 264 GLN A O 1
ATOM 1997 N N . PHE A 1 255 ? -16.512 40.370 18.130 1.00 22.56 265 PHE A N 1
ATOM 1998 C CA . PHE A 1 255 ? -17.409 40.226 17.002 1.00 24.82 265 PHE A CA 1
ATOM 1999 C C . PHE A 1 255 ? -17.094 41.069 15.753 1.00 29.04 265 PHE A C 1
ATOM 2000 O O . PHE A 1 255 ? -16.301 41.976 15.851 1.00 34.08 265 PHE A O 1
ATOM 2008 N N . ASP A 1 256 ? -17.642 40.881 14.539 1.00 36.28 266 ASP A N 1
ATOM 2009 C CA . ASP A 1 256 ? -17.312 41.741 13.400 1.00 38.91 266 ASP A CA 1
ATOM 2010 C C . ASP A 1 256 ? -17.888 43.145 13.612 1.00 36.26 266 ASP A C 1
ATOM 2011 O O . ASP A 1 256 ? -17.250 44.143 13.237 1.00 35.73 266 ASP A O 1
ATOM 2016 N N . PHE A 1 257 ? -19.111 43.250 14.171 1.00 34.38 267 PHE A N 1
ATOM 2017 C CA . PHE A 1 257 ? -19.753 44.541 14.348 1.00 30.06 267 PHE A CA 1
ATOM 2018 C C . PHE A 1 257 ? -19.066 45.502 15.296 1.00 27.27 267 PHE A C 1
ATOM 2019 O O . PHE A 1 257 ? -19.072 46.711 15.043 1.00 27.47 267 PHE A O 1
ATOM 2027 N N . GLY A 1 258 ? -18.463 44.981 16.357 1.00 23.53 268 GLY A N 1
ATOM 2028 C CA . GLY A 1 258 ? -17.734 45.840 17.278 1.00 19.51 268 GLY A CA 1
ATOM 2029 C C . GLY A 1 258 ? -17.763 45.339 18.703 1.00 20.08 268 GLY A C 1
ATOM 2030 O O . GLY A 1 258 ? -16.980 45.773 19.530 1.00 20.24 268 GLY A O 1
ATOM 2031 N N . LEU A 1 259 ? -18.700 44.488 19.061 1.00 21.10 269 LEU A N 1
ATOM 2032 C CA . LEU A 1 259 ? -18.732 44.107 20.427 1.00 20.94 269 LEU A CA 1
ATOM 2033 C C . LEU A 1 259 ? -17.601 43.130 20.723 1.00 21.47 269 LEU A C 1
ATOM 2034 O O . LEU A 1 259 ? -17.345 42.199 19.953 1.00 25.20 269 LEU A O 1
ATOM 2039 N N . ARG A 1 260 ? -16.993 43.310 21.911 1.00 21.27 270 ARG A N 1
ATOM 2040 C CA . ARG A 1 260 ? -15.850 42.519 22.382 1.00 19.07 270 ARG A CA 1
ATOM 2041 C C . ARG A 1 260 ? -16.010 42.054 23.826 1.00 21.11 270 ARG A C 1
ATOM 2042 O O . ARG A 1 260 ? -15.487 42.658 24.778 1.00 22.46 270 ARG A O 1
ATOM 2050 N N . PRO A 1 261 ? -16.742 40.989 24.086 1.00 20.09 271 PRO A N 1
ATOM 2051 C CA . PRO A 1 261 ? -16.907 40.465 25.436 1.00 17.65 271 PRO A CA 1
ATOM 2052 C C . PRO A 1 261 ? -15.572 39.996 26.004 1.00 16.47 271 PRO A C 1
ATOM 2053 O O . PRO A 1 261 ? -14.723 39.653 25.167 1.00 17.77 271 PRO A O 1
ATOM 2057 N N . SER A 1 262 ? -15.398 39.990 27.339 1.00 15.67 272 SER A N 1
ATOM 2058 C CA . SER A 1 262 ? -14.207 39.547 28.077 1.00 16.16 272 SER A CA 1
ATOM 2059 C C . SER A 1 262 ? -14.687 38.841 29.331 1.00 19.23 272 SER A C 1
ATOM 2060 O O . SER A 1 262 ? -15.629 39.231 30.041 1.00 17.99 272 SER A O 1
ATOM 2063 N N . LEU A 1 263 ? -14.010 37.726 29.544 1.00 19.49 273 LEU A N 1
ATOM 2064 C CA . LEU A 1 263 ? -14.081 37.009 30.798 1.00 22.37 273 LEU A CA 1
ATOM 2065 C C . LEU A 1 263 ? -12.691 36.901 31.364 1.00 20.37 273 LEU A C 1
ATOM 2066 O O . LEU A 1 263 ? -11.737 36.592 30.635 1.00 21.34 273 LEU A O 1
ATOM 2071 N N . GLY A 1 264 ? -12.599 37.064 32.672 1.00 19.60 274 GLY A N 1
ATOM 2072 C CA . GLY A 1 264 ? -11.302 36.948 33.267 1.00 19.57 274 GLY A CA 1
ATOM 2073 C C . GLY A 1 264 ? -11.454 36.667 34.726 1.00 19.49 274 GLY A C 1
ATOM 2074 O O . GLY A 1 264 ? -12.556 36.822 35.237 1.00 20.25 274 GLY A O 1
ATOM 2075 N N . TYR A 1 265 ? -10.434 36.260 35.455 1.00 19.39 275 TYR A N 1
ATOM 2076 C CA . TYR A 1 265 ? -10.611 35.952 36.854 1.00 18.22 275 TYR A CA 1
ATOM 2077 C C . TYR A 1 265 ? -9.350 36.461 37.576 1.00 17.75 275 TYR A C 1
ATOM 2078 O O . TYR A 1 265 ? -8.308 36.423 36.920 1.00 20.05 275 TYR A O 1
ATOM 2087 N N . VAL A 1 266 ? -9.272 36.961 38.815 1.00 18.79 276 VAL A N 1
ATOM 2088 C CA . VAL A 1 266 ? -7.998 37.419 39.368 1.00 13.17 276 VAL A CA 1
ATOM 2089 C C . VAL A 1 266 ? -7.969 36.895 40.766 1.00 19.55 276 VAL A C 1
ATOM 2090 O O . VAL A 1 266 ? -8.913 37.051 41.520 1.00 20.28 276 VAL A O 1
ATOM 2094 N N . LEU A 1 267 ? -6.880 36.248 41.108 1.00 20.47 277 LEU A N 1
ATOM 2095 C CA . LEU A 1 267 ? -6.641 35.639 42.389 1.00 22.37 277 LEU A CA 1
ATOM 2096 C C . LEU A 1 267 ? -5.233 36.069 42.828 1.00 21.42 277 LEU A C 1
ATOM 2097 O O . LEU A 1 267 ? -4.255 35.964 42.092 1.00 22.63 277 LEU A O 1
ATOM 2102 N N . SER A 1 268 ? -5.079 36.563 44.045 1.00 18.30 278 SER A N 1
ATOM 2103 C CA . SER A 1 268 ? -3.786 36.898 44.658 1.00 21.36 278 SER A CA 1
ATOM 2104 C C . SER A 1 268 ? -3.975 36.390 46.095 1.00 23.94 278 SER A C 1
ATOM 2105 O O . SER A 1 268 ? -5.009 36.617 46.755 1.00 25.18 278 SER A O 1
ATOM 2108 N N . LYS A 1 269 ? -2.997 35.560 46.504 1.00 26.32 279 LYS A N 1
ATOM 2109 C CA . LYS A 1 269 ? -3.097 34.805 47.710 1.00 28.83 279 LYS A CA 1
ATOM 2110 C C . LYS A 1 269 ? -1.913 35.016 48.603 1.00 27.65 279 LYS A C 1
ATOM 2111 O O . LYS A 1 269 ? -0.802 34.604 48.312 1.00 31.56 279 LYS A O 1
ATOM 2117 N N . GLY A 1 270 ? -2.182 35.650 49.730 1.00 26.69 280 GLY A N 1
ATOM 2118 C CA . GLY A 1 270 ? -1.159 35.980 50.704 1.00 27.76 280 GLY A CA 1
ATOM 2119 C C . GLY A 1 270 ? -0.659 34.727 51.312 1.00 29.47 280 GLY A C 1
ATOM 2120 O O . GLY A 1 270 ? -1.460 33.826 51.525 1.00 29.36 280 GLY A O 1
ATOM 2121 N N . LYS A 1 271 ? 0.632 34.657 51.549 1.00 30.16 281 LYS A N 1
ATOM 2122 C CA . LYS A 1 271 ? 1.195 33.464 52.114 1.00 32.96 281 LYS A CA 1
ATOM 2123 C C . LYS A 1 271 ? 2.288 33.744 53.158 1.00 36.86 281 LYS A C 1
ATOM 2124 O O . LYS A 1 271 ? 3.173 34.586 53.014 1.00 37.53 281 LYS A O 1
ATOM 2130 N N . ASP A 1 272 ? 2.231 32.970 54.253 1.00 41.53 282 ASP A N 1
ATOM 2131 C CA . ASP A 1 272 ? 3.059 33.036 55.446 1.00 45.80 282 ASP A CA 1
ATOM 2132 C C . ASP A 1 272 ? 3.059 34.432 56.072 1.00 46.26 282 ASP A C 1
ATOM 2133 O O . ASP A 1 272 ? 4.053 34.817 56.691 1.00 44.14 282 ASP A O 1
ATOM 2138 N N . ILE A 1 273 ? 1.931 35.164 56.021 1.00 48.02 283 ILE A N 1
ATOM 2139 C CA . ILE A 1 273 ? 1.916 36.509 56.587 1.00 22.37 283 ILE A CA 1
ATOM 2140 C C . ILE A 1 273 ? 2.140 36.454 58.082 1.00 51.46 283 ILE A C 1
ATOM 2141 O O . ILE A 1 273 ? 1.628 35.612 58.806 1.00 51.19 283 ILE A O 1
ATOM 2146 N N . GLU A 1 274 ? 3.054 37.366 58.420 1.00 54.17 284 GLU A N 1
ATOM 2147 C CA . GLU A 1 274 ? 3.675 37.525 59.708 1.00 56.80 284 GLU A CA 1
ATOM 2148 C C . GLU A 1 274 ? 2.795 37.904 60.893 1.00 54.32 284 GLU A C 1
ATOM 2149 O O . GLU A 1 274 ? 3.248 38.606 61.805 1.00 53.17 284 GLU A O 1
ATOM 2155 N N . GLY A 1 275 ? 1.539 37.483 60.961 1.00 53.20 285 GLY A N 1
ATOM 2156 C CA . GLY A 1 275 ? 0.716 37.658 62.150 1.00 52.47 285 GLY A CA 1
ATOM 2157 C C . GLY A 1 275 ? -0.729 37.252 61.895 1.00 50.98 285 GLY A C 1
ATOM 2158 O O . GLY A 1 275 ? -1.528 37.136 62.828 1.00 50.89 285 GLY A O 1
ATOM 2159 N N . ILE A 1 276 ? -1.065 37.164 60.592 1.00 50.37 286 ILE A N 1
ATOM 2160 C CA . ILE A 1 276 ? -2.373 36.839 60.036 1.00 47.59 286 ILE A CA 1
ATOM 2161 C C . ILE A 1 276 ? -2.439 35.494 59.302 1.00 47.25 286 ILE A C 1
ATOM 2162 O O . ILE A 1 276 ? -3.538 35.150 58.877 1.00 45.70 286 ILE A O 1
ATOM 2167 N N . GLY A 1 277 ? -1.402 34.649 59.159 1.00 46.56 287 GLY A N 1
ATOM 2168 C CA . GLY A 1 277 ? -1.476 33.438 58.334 1.00 47.00 287 GLY A CA 1
ATOM 2169 C C . GLY A 1 277 ? -1.649 33.726 56.829 1.00 46.91 287 GLY A C 1
ATOM 2170 O O . GLY A 1 277 ? -0.962 34.553 56.230 1.00 46.73 287 GLY A O 1
ATOM 2171 N N . ASP A 1 278 ? -2.536 33.052 56.123 1.00 44.79 288 ASP A N 1
ATOM 2172 C CA . ASP A 1 278 ? -2.652 33.380 54.719 1.00 43.75 288 ASP A CA 1
ATOM 2173 C C . ASP A 1 278 ? -4.010 33.955 54.410 1.00 42.55 288 ASP A C 1
ATOM 2174 O O . ASP A 1 278 ? -4.961 33.159 54.479 1.00 43.44 288 ASP A O 1
ATOM 2179 N N . GLU A 1 279 ? -4.244 35.269 54.212 1.00 41.79 289 GLU A N 1
ATOM 2180 C CA . GLU A 1 279 ? -5.532 35.675 53.640 1.00 22.37 289 GLU A CA 1
ATOM 2181 C C . GLU A 1 279 ? -5.294 35.929 52.135 1.00 36.68 289 GLU A C 1
ATOM 2182 O O . GLU A 1 279 ? -4.142 36.025 51.699 1.00 38.55 289 GLU A O 1
ATOM 2188 N N . ASP A 1 280 ? -6.315 35.923 51.256 1.00 34.92 290 ASP A N 1
ATOM 2189 C CA . ASP A 1 280 ? -6.119 36.198 49.841 1.00 31.50 290 ASP A CA 1
ATOM 2190 C C . ASP A 1 280 ? -6.002 37.686 49.699 1.00 29.06 290 ASP A C 1
ATOM 2191 O O . ASP A 1 280 ? -6.529 38.465 50.495 1.00 25.49 290 ASP A O 1
ATOM 2196 N N . LEU A 1 281 ? -5.211 38.076 48.748 1.00 28.10 291 LEU A N 1
ATOM 2197 C CA . LEU A 1 281 ? -5.131 39.454 48.503 1.00 27.31 291 LEU A CA 1
ATOM 2198 C C . LEU A 1 281 ? -6.101 39.897 47.430 1.00 27.30 291 LEU A C 1
ATOM 2199 O O . LEU A 1 281 ? -6.619 41.004 47.557 1.00 29.74 291 LEU A O 1
ATOM 2204 N N . VAL A 1 282 ? -6.471 39.190 46.359 1.00 25.79 292 VAL A N 1
ATOM 2205 C CA . VAL A 1 282 ? -7.403 39.712 45.309 1.00 24.02 292 VAL A CA 1
ATOM 2206 C C . VAL A 1 282 ? -8.319 38.564 44.827 1.00 23.43 292 VAL A C 1
ATOM 2207 O O . VAL A 1 282 ? -7.760 37.535 44.443 1.00 24.37 292 VAL A O 1
ATOM 2211 N N . ASN A 1 283 ? -9.646 38.566 44.754 1.00 22.75 293 ASN A N 1
ATOM 2212 C CA . ASN A 1 283 ? -10.323 37.369 44.286 1.00 21.57 293 ASN A CA 1
ATOM 2213 C C . ASN A 1 283 ? -11.601 37.806 43.695 1.00 22.62 293 ASN A C 1
ATOM 2214 O O . ASN A 1 283 ? -12.524 38.158 44.438 1.00 23.34 293 ASN A O 1
ATOM 2219 N N . TYR A 1 284 ? -11.638 37.894 42.386 1.00 20.21 294 TYR A N 1
ATOM 2220 C CA . TYR A 1 284 ? -12.845 38.357 41.799 1.00 19.77 294 TYR A CA 1
ATOM 2221 C C . TYR A 1 284 ? -12.898 37.764 40.429 1.00 19.65 294 TYR A C 1
ATOM 2222 O O . TYR A 1 284 ? -11.878 37.328 39.871 1.00 19.03 294 TYR A O 1
ATOM 2231 N N . ILE A 1 285 ? -14.124 37.676 39.917 1.00 18.57 295 ILE A N 1
ATOM 2232 C CA . ILE A 1 285 ? -14.381 37.363 38.525 1.00 33.95 295 ILE A CA 1
ATOM 2233 C C . ILE A 1 285 ? -14.687 38.715 37.897 1.00 18.39 295 ILE A C 1
ATOM 2234 O O . ILE A 1 285 ? -15.336 39.541 38.545 1.00 19.62 295 ILE A O 1
ATOM 2239 N N . ASP A 1 286 ? -14.214 38.956 36.674 1.00 19.89 296 ASP A N 1
ATOM 2240 C CA . ASP A 1 286 ? -14.549 40.120 35.876 1.00 22.37 296 ASP A CA 1
ATOM 2241 C C . ASP A 1 286 ? -15.358 39.675 34.660 1.00 18.90 296 ASP A C 1
ATOM 2242 O O . ASP A 1 286 ? -14.819 38.838 33.945 1.00 19.64 296 ASP A O 1
ATOM 2247 N N . VAL A 1 287 ? -16.564 40.234 34.383 1.00 15.96 297 VAL A N 1
ATOM 2248 C CA . VAL A 1 287 ? -17.450 39.970 33.220 1.00 15.02 297 VAL A CA 1
ATOM 2249 C C . VAL A 1 287 ? -17.640 41.343 32.578 1.00 14.87 297 VAL A C 1
ATOM 2250 O O . VAL A 1 287 ? -17.926 42.270 33.362 1.00 15.59 297 VAL A O 1
ATOM 2254 N N . GLY A 1 288 ? -17.581 41.589 31.261 1.00 16.12 298 GLY A N 1
ATOM 2255 C CA . GLY A 1 288 ? -17.818 42.944 30.790 1.00 17.29 298 GLY A CA 1
ATOM 2256 C C . GLY A 1 288 ? -17.716 43.014 29.290 1.00 16.36 298 GLY A C 1
ATOM 2257 O O . GLY A 1 288 ? -17.724 41.960 28.638 1.00 15.48 298 GLY A O 1
ATOM 2258 N N . ALA A 1 289 ? -17.659 44.187 28.663 1.00 17.90 299 ALA A N 1
ATOM 2259 C CA . ALA A 1 289 ? -17.497 44.186 27.225 1.00 20.10 299 ALA A CA 1
ATOM 2260 C C . ALA A 1 289 ? -17.221 45.583 26.748 1.00 21.23 299 ALA A C 1
ATOM 2261 O O . ALA A 1 289 ? -17.832 46.437 27.412 1.00 24.04 299 ALA A O 1
ATOM 2263 N N . THR A 1 290 ? -16.322 45.882 25.759 1.00 21.53 300 THR A N 1
ATOM 2264 C CA . THR A 1 290 ? -16.466 47.207 25.143 1.00 18.05 300 THR A CA 1
ATOM 2265 C C . THR A 1 290 ? -17.093 47.106 23.722 1.00 17.39 300 THR A C 1
ATOM 2266 O O . THR A 1 290 ? -17.105 46.043 23.092 1.00 17.07 300 THR A O 1
ATOM 2270 N N . TYR A 1 291 ? -17.792 48.165 23.267 1.00 14.54 301 TYR A N 1
ATOM 2271 C CA . TYR A 1 291 ? -18.259 48.238 21.900 1.00 15.28 301 TYR A CA 1
ATOM 2272 C C . TYR A 1 291 ? -17.448 49.276 21.157 1.00 16.07 301 TYR A C 1
ATOM 2273 O O . TYR A 1 291 ? -17.522 50.472 21.438 1.00 16.34 301 TYR A O 1
ATOM 2282 N N . TYR A 1 292 ? -16.778 48.810 20.108 1.00 18.77 302 TYR A N 1
ATOM 2283 C CA . TYR A 1 292 ? -15.890 49.679 19.389 1.00 20.83 302 TYR A CA 1
ATOM 2284 C C . TYR A 1 292 ? -16.699 50.198 18.269 1.00 23.60 302 TYR A C 1
ATOM 2285 O O . TYR A 1 292 ? -17.100 49.475 17.373 1.00 28.22 302 TYR A O 1
ATOM 2294 N N . PHE A 1 293 ? -17.008 51.453 18.443 1.00 22.82 303 PHE A N 1
ATOM 2295 C CA . PHE A 1 293 ? -17.653 52.212 17.399 1.00 18.35 303 PHE A CA 1
ATOM 2296 C C . PHE A 1 293 ? -16.653 52.366 16.237 1.00 18.52 303 PHE A C 1
ATOM 2297 O O . PHE A 1 293 ? -17.052 52.415 15.077 1.00 19.84 303 PHE A O 1
ATOM 2305 N N . ASN A 1 294 ? -15.352 52.521 16.508 1.00 19.11 304 ASN A N 1
ATOM 2306 C CA . ASN A 1 294 ? -14.213 52.592 15.589 1.00 16.93 304 ASN A CA 1
ATOM 2307 C C . ASN A 1 294 ? -12.838 52.720 16.305 1.00 18.94 304 ASN A C 1
ATOM 2308 O O . ASN A 1 294 ? -12.595 52.359 17.476 1.00 17.07 304 ASN A O 1
ATOM 2313 N N . LYS A 1 295 ? -11.774 53.089 15.603 1.00 21.45 305 LYS A N 1
ATOM 2314 C CA . LYS A 1 295 ? -10.461 53.299 16.221 1.00 24.29 305 LYS A CA 1
ATOM 2315 C C . LYS A 1 295 ? -10.446 54.261 17.425 1.00 22.00 305 LYS A C 1
ATOM 2316 O O . LYS A 1 295 ? -9.644 54.126 18.366 1.00 23.87 305 LYS A O 1
ATOM 2322 N N . ASN A 1 296 ? -11.406 55.177 17.362 1.00 20.19 306 ASN A N 1
ATOM 2323 C CA . ASN A 1 296 ? -11.427 56.292 18.255 1.00 16.87 306 ASN A CA 1
ATOM 2324 C C . ASN A 1 296 ? -12.411 56.359 19.356 1.00 16.63 306 ASN A C 1
ATOM 2325 O O . ASN A 1 296 ? -12.056 56.798 20.435 1.00 17.04 306 ASN A O 1
ATOM 2330 N N . MET A 1 297 ? -13.680 56.121 19.048 1.00 13.09 307 MET A N 1
ATOM 2331 C CA . MET A 1 297 ? -14.755 56.210 19.997 1.00 12.66 307 MET A CA 1
ATOM 2332 C C . MET A 1 297 ? -15.111 54.820 20.496 1.00 12.43 307 MET A C 1
ATOM 2333 O O . MET A 1 297 ? -15.175 53.908 19.668 1.00 13.35 307 MET A O 1
ATOM 2338 N N . SER A 1 298 ? -15.426 54.611 21.773 1.00 12.61 308 SER A N 1
ATOM 2339 C CA . SER A 1 298 ? -15.913 53.312 22.269 1.00 15.64 308 SER A CA 1
ATOM 2340 C C . SER A 1 298 ? -16.746 53.443 23.538 1.00 15.77 308 SER A C 1
ATOM 2341 O O . SER A 1 298 ? -16.940 54.572 23.981 1.00 16.39 308 SER A O 1
ATOM 2344 N N . ALA A 1 299 ? -17.333 52.422 24.182 1.00 17.34 309 ALA A N 1
ATOM 2345 C CA . ALA A 1 299 ? -18.202 52.537 25.365 1.00 22.05 309 ALA A CA 1
ATOM 2346 C C . ALA A 1 299 ? -18.136 51.212 26.052 1.00 17.84 309 ALA A C 1
ATOM 2347 O O . ALA A 1 299 ? -17.976 50.222 25.349 1.00 18.70 309 ALA A O 1
ATOM 2349 N N . PHE A 1 300 ? -18.313 51.055 27.338 1.00 17.98 310 PHE A N 1
ATOM 2350 C CA . PHE A 1 300 ? -18.144 49.739 27.930 1.00 21.52 310 PHE A CA 1
ATOM 2351 C C . PHE A 1 300 ? -18.936 49.499 29.186 1.00 17.03 310 PHE A C 1
ATOM 2352 O O . PHE A 1 300 ? -19.590 50.392 29.706 1.00 17.05 310 PHE A O 1
ATOM 2360 N N . VAL A 1 301 ? -18.909 48.315 29.733 1.00 13.72 311 VAL A N 1
ATOM 2361 C CA . VAL A 1 301 ? -19.510 48.110 31.025 1.00 15.30 311 VAL A CA 1
ATOM 2362 C C . VAL A 1 301 ? -18.589 47.065 31.641 1.00 14.93 311 VAL A C 1
ATOM 2363 O O . VAL A 1 301 ? -18.103 46.149 30.932 1.00 17.70 311 VAL A O 1
ATOM 2367 N N . ASP A 1 302 ? -18.195 47.200 32.903 1.00 13.73 312 ASP A N 1
ATOM 2368 C CA . ASP A 1 302 ? -17.411 46.123 33.395 1.00 16.29 312 ASP A CA 1
ATOM 2369 C C . ASP A 1 302 ? -18.006 45.706 34.676 1.00 18.02 312 ASP A C 1
ATOM 2370 O O . ASP A 1 302 ? -18.666 46.515 35.322 1.00 20.30 312 ASP A O 1
ATOM 2375 N N . TYR A 1 303 ? -17.833 44.477 35.106 1.00 19.37 313 TYR A N 1
ATOM 2376 C CA . TYR A 1 303 ? -18.426 44.155 36.411 1.00 18.13 313 TYR A CA 1
ATOM 2377 C C . TYR A 1 303 ? -17.527 43.354 37.330 1.00 18.01 313 TYR A C 1
ATOM 2378 O O . TYR A 1 303 ? -17.446 42.138 37.150 1.00 17.20 313 TYR A O 1
ATOM 2387 N N . LYS A 1 304 ? -16.894 43.955 38.324 1.00 17.77 314 LYS A N 1
ATOM 2388 C CA . LYS A 1 304 ? -16.038 43.131 39.122 1.00 22.37 314 LYS A CA 1
ATOM 2389 C C . LYS A 1 304 ? -16.917 42.392 40.101 1.00 19.99 314 LYS A C 1
ATOM 2390 O O . LYS A 1 304 ? -17.708 42.975 40.838 1.00 21.82 314 LYS A O 1
ATOM 2396 N N . ILE A 1 305 ? -16.871 41.071 40.013 1.00 18.50 315 ILE A N 1
ATOM 2397 C CA . ILE A 1 305 ? -17.676 40.266 40.899 1.00 18.26 315 ILE A CA 1
ATOM 2398 C C . ILE A 1 305 ? -16.735 39.857 42.008 1.00 19.37 315 ILE A C 1
ATOM 2399 O O . ILE A 1 305 ? -16.002 38.895 41.847 1.00 21.80 315 ILE A O 1
ATOM 2404 N N . ASN A 1 306 ? -16.654 40.604 43.114 1.00 21.79 316 ASN A N 1
ATOM 2405 C CA . ASN A 1 306 ? -15.698 40.222 44.136 1.00 23.08 316 ASN A CA 1
ATOM 2406 C C . ASN A 1 306 ? -16.283 38.992 44.734 1.00 28.22 316 ASN A C 1
ATOM 2407 O O . ASN A 1 306 ? -17.494 38.922 45.031 1.00 32.94 316 ASN A O 1
ATOM 2412 N N . GLN A 1 307 ? -15.299 38.081 44.684 1.00 32.19 317 GLN A N 1
ATOM 2413 C CA . GLN A 1 307 ? -15.292 36.716 45.177 1.00 32.96 317 GLN A CA 1
ATOM 2414 C C . GLN A 1 307 ? -14.556 36.660 46.551 1.00 33.26 317 GLN A C 1
ATOM 2415 O O . GLN A 1 307 ? -14.441 35.577 47.131 1.00 33.84 317 GLN A O 1
ATOM 2421 N N . LEU A 1 308 ? -14.092 37.739 47.218 1.00 34.78 318 LEU A N 1
ATOM 2422 C CA . LEU A 1 308 ? -13.313 37.699 48.476 1.00 22.37 318 LEU A CA 1
ATOM 2423 C C . LEU A 1 308 ? -14.229 37.563 49.666 1.00 41.51 318 LEU A C 1
ATOM 2424 O O . LEU A 1 308 ? -15.331 38.089 49.570 1.00 41.55 318 LEU A O 1
ATOM 2429 N N . ASP A 1 309 ? -13.910 36.913 50.789 0.00 45.95 319 ASP A N 1
ATOM 2430 C CA . ASP A 1 309 ? -14.856 36.837 51.901 0.00 50.03 319 ASP A CA 1
ATOM 2431 C C . ASP A 1 309 ? -14.891 38.038 52.849 0.00 52.05 319 ASP A C 1
ATOM 2432 O O . ASP A 1 309 ? -14.014 38.899 52.833 0.00 51.34 319 ASP A O 1
ATOM 2437 N N . SER A 1 310 ? -15.922 38.051 53.696 0.00 54.61 320 SER A N 1
ATOM 2438 C CA . SER A 1 310 ? -16.171 39.091 54.692 0.00 58.68 320 SER A CA 1
ATOM 2439 C C . SER A 1 310 ? -15.265 38.988 55.927 0.00 56.24 320 SER A C 1
ATOM 2440 O O . SER A 1 310 ? -14.730 39.985 56.420 0.00 54.76 320 SER A O 1
ATOM 2443 N N . ASP A 1 311 ? -15.035 37.771 56.448 0.00 55.17 321 ASP A N 1
ATOM 2444 C CA . ASP A 1 311 ? -14.227 37.558 57.655 0.00 52.89 321 ASP A CA 1
ATOM 2445 C C . ASP A 1 311 ? -12.710 37.685 57.475 0.00 49.85 321 ASP A C 1
ATOM 2446 O O . ASP A 1 311 ? -11.894 37.216 58.271 0.00 49.75 321 ASP A O 1
ATOM 2451 N N . ASN A 1 312 ? -12.376 38.314 56.366 1.00 46.26 322 ASN A N 1
ATOM 2452 C CA . ASN A 1 312 ? -11.055 38.552 55.790 1.00 44.28 322 ASN A CA 1
ATOM 2453 C C . ASN A 1 312 ? -10.091 39.098 56.781 1.00 47.05 322 ASN A C 1
ATOM 2454 O O . ASN A 1 312 ? -10.211 40.220 57.259 1.00 50.44 322 ASN A O 1
ATOM 2459 N N . LYS A 1 313 ? -9.154 38.201 57.053 1.00 46.82 323 LYS A N 1
ATOM 2460 C CA . LYS A 1 313 ? -8.155 38.489 58.044 1.00 44.79 323 LYS A CA 1
ATOM 2461 C C . LYS A 1 313 ? -7.333 39.750 57.776 1.00 40.13 323 LYS A C 1
ATOM 2462 O O . LYS A 1 313 ? -6.774 40.323 58.731 1.00 39.63 323 LYS A O 1
ATOM 2468 N N . LEU A 1 314 ? -7.138 40.174 56.520 1.00 36.46 324 LEU A N 1
ATOM 2469 C CA . LEU A 1 314 ? -6.462 41.445 56.317 1.00 35.23 324 LEU A CA 1
ATOM 2470 C C . LEU A 1 314 ? -7.409 42.620 56.127 1.00 34.79 324 LEU A C 1
ATOM 2471 O O . LEU A 1 314 ? -7.035 43.714 55.698 1.00 33.93 324 LEU A O 1
ATOM 2476 N N . ASN A 1 315 ? -8.653 42.409 56.546 1.00 33.60 325 ASN A N 1
ATOM 2477 C CA . ASN A 1 315 ? -9.718 43.387 56.455 1.00 22.37 325 ASN A CA 1
ATOM 2478 C C . ASN A 1 315 ? -9.718 44.147 55.128 1.00 35.27 325 ASN A C 1
ATOM 2479 O O . ASN A 1 315 ? -9.591 45.373 55.053 1.00 38.69 325 ASN A O 1
ATOM 2484 N N . ILE A 1 316 ? -9.708 43.346 54.047 1.00 33.38 326 ILE A N 1
ATOM 2485 C CA . ILE A 1 316 ? -9.878 43.865 52.682 1.00 22.37 326 ILE A CA 1
ATOM 2486 C C . ILE A 1 316 ? -11.412 44.142 52.335 1.00 32.42 326 ILE A C 1
ATOM 2487 O O . ILE A 1 316 ? -12.231 44.423 53.241 1.00 35.18 326 ILE A O 1
ATOM 2492 N N . ASN A 1 317 ? -11.946 44.058 51.088 1.00 30.03 327 ASN A N 1
ATOM 2493 C CA . ASN A 1 317 ? -13.304 44.548 50.717 1.00 22.37 327 ASN A CA 1
ATOM 2494 C C . ASN A 1 317 ? -13.850 43.749 49.591 1.00 28.26 327 ASN A C 1
ATOM 2495 O O . ASN A 1 317 ? -13.379 43.751 48.450 1.00 30.82 327 ASN A O 1
ATOM 2500 N N . ASN A 1 318 ? -14.829 43.081 50.160 1.00 26.04 328 ASN A N 1
ATOM 2501 C CA . ASN A 1 318 ? -15.662 42.082 49.517 1.00 22.37 328 ASN A CA 1
ATOM 2502 C C . ASN A 1 318 ? -16.680 42.696 48.592 1.00 24.30 328 ASN A C 1
ATOM 2503 O O . ASN A 1 318 ? -17.489 41.899 48.102 1.00 26.06 328 ASN A O 1
ATOM 2508 N N . ASP A 1 319 ? -16.693 44.030 48.331 1.00 25.88 329 ASP A N 1
ATOM 2509 C CA . ASP A 1 319 ? -17.694 44.737 47.517 1.00 28.43 329 ASP A CA 1
ATOM 2510 C C . ASP A 1 319 ? -17.553 44.824 46.020 1.00 26.96 329 ASP A C 1
ATOM 2511 O O . ASP A 1 319 ? -16.550 45.335 45.540 1.00 30.97 329 ASP A O 1
ATOM 2516 N N . ASP A 1 320 ? -18.581 44.328 45.312 1.00 23.61 330 ASP A N 1
ATOM 2517 C CA . ASP A 1 320 ? -18.656 44.378 43.863 1.00 22.57 330 ASP A CA 1
ATOM 2518 C C . ASP A 1 320 ? -18.545 45.808 43.326 1.00 21.67 330 ASP A C 1
ATOM 2519 O O . ASP A 1 320 ? -18.715 46.772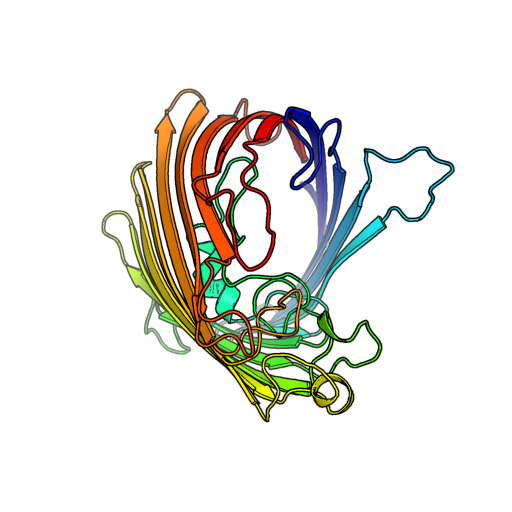 44.063 1.00 24.59 330 ASP A O 1
ATOM 2524 N N . ILE A 1 321 ? -18.270 46.013 42.053 1.00 19.90 331 ILE A N 1
ATOM 2525 C CA . ILE A 1 321 ? -18.111 47.303 41.434 1.00 22.37 331 ILE A CA 1
ATOM 2526 C C . ILE A 1 321 ? -18.536 47.022 40.018 1.00 17.88 331 ILE A C 1
ATOM 2527 O O . ILE A 1 321 ? -18.297 45.951 39.442 1.00 17.36 331 ILE A O 1
ATOM 2532 N N . VAL A 1 322 ? -19.174 48.027 39.436 1.00 18.88 332 VAL A N 1
ATOM 2533 C CA . VAL A 1 322 ? -19.706 47.995 38.090 1.00 19.66 332 VAL A CA 1
ATOM 2534 C C . VAL A 1 322 ? -19.320 49.339 37.460 1.00 20.27 332 VAL A C 1
ATOM 2535 O O . VAL A 1 322 ? -19.782 50.431 37.817 1.00 21.28 332 VAL A O 1
ATOM 2539 N N . ALA A 1 323 ? -18.395 49.291 36.520 1.00 19.13 333 ALA A N 1
ATOM 2540 C CA . ALA A 1 323 ? -17.952 50.453 35.769 1.00 20.31 333 ALA A CA 1
ATOM 2541 C C . ALA A 1 323 ? -18.620 50.542 34.387 1.00 19.19 333 ALA A C 1
ATOM 2542 O O . ALA A 1 323 ? -18.644 49.588 33.586 1.00 25.22 333 ALA A O 1
ATOM 2544 N N . VAL A 1 324 ? -19.096 51.749 34.066 1.00 19.70 334 VAL A N 1
ATOM 2545 C CA . VAL A 1 324 ? -19.747 52.027 32.788 1.00 18.22 334 VAL A CA 1
ATOM 2546 C C . VAL A 1 324 ? -19.096 53.178 32.059 1.00 14.01 334 VAL A C 1
ATOM 2547 O O . VAL A 1 324 ? -18.777 54.107 32.787 1.00 14.02 334 VAL A O 1
ATOM 2551 N N . GLY A 1 325 ? -18.881 53.270 30.755 1.00 12.31 335 GLY A N 1
ATOM 2552 C CA . GLY A 1 325 ? -18.252 54.468 30.251 1.00 8.96 335 GLY A CA 1
ATOM 2553 C C . GLY A 1 325 ? -18.138 54.527 28.736 1.00 12.63 335 GLY A C 1
ATOM 2554 O O . GLY A 1 325 ? -18.633 53.644 28.014 1.00 10.99 335 GLY A O 1
ATOM 2555 N N . MET A 1 326 ? -17.599 55.638 28.218 1.00 12.55 336 MET A N 1
ATOM 2556 C CA . MET A 1 326 ? -17.261 55.787 26.816 1.00 22.37 336 MET A CA 1
ATOM 2557 C C . MET A 1 326 ? -15.858 56.328 26.832 1.00 12.75 336 MET A C 1
ATOM 2558 O O . MET A 1 326 ? -15.475 57.012 27.761 1.00 14.51 336 MET A O 1
ATOM 2563 N N . THR A 1 327 ? -15.099 56.014 25.817 1.00 11.70 337 THR A N 1
ATOM 2564 C CA . THR A 1 327 ? -13.713 56.388 25.777 1.00 9.02 337 THR A CA 1
ATOM 2565 C C . THR A 1 327 ? -13.520 57.067 24.432 1.00 12.29 337 THR A C 1
ATOM 2566 O O . THR A 1 327 ? -13.772 56.371 23.435 1.00 15.96 337 THR A O 1
ATOM 2570 N N . TYR A 1 328 ? -13.214 58.397 24.339 1.00 13.05 338 TYR A N 1
ATOM 2571 C CA . TYR A 1 328 ? -12.819 59.017 23.073 1.00 10.93 338 TYR A CA 1
ATOM 2572 C C . TYR A 1 328 ? -11.316 59.003 23.212 1.00 13.40 338 TYR A C 1
ATOM 2573 O O . TYR A 1 328 ? -10.716 59.147 24.267 1.00 11.66 338 TYR A O 1
ATOM 2582 N N . GLN A 1 329 ? -10.696 58.810 22.077 1.00 13.45 339 GLN A N 1
ATOM 2583 C CA . GLN A 1 329 ? -9.263 58.785 21.970 1.00 13.71 339 GLN A CA 1
ATOM 2584 C C . GLN A 1 329 ? -8.876 59.007 20.507 1.00 12.76 339 GLN A C 1
ATOM 2585 O O . GLN A 1 329 ? -9.624 58.686 19.582 1.00 14.18 339 GLN A O 1
ATOM 2591 N N . PHE A 1 330 ? -7.742 59.708 20.420 1.00 13.72 340 PHE A N 1
ATOM 2592 C CA . PHE A 1 330 ? -7.136 60.160 19.194 1.00 14.09 340 PHE A CA 1
ATOM 2593 C C . PHE A 1 330 ? -5.639 59.832 19.056 1.00 16.57 340 PHE A C 1
ATOM 2594 O O . PHE A 1 330 ? -5.122 59.089 19.914 1.00 17.23 340 PHE A O 1
#

Solvent-accessible surface area: 16517 Å² total; per-residue (Å²): 60,91,109,89,85,122,144,43,49,85,45,33,30,32,4,34,64,19,51,6,86,20,104,34,91,104,36,59,134,70,16,65,52,15,38,62,38,84,0,86,85,18,78,57,97,104,68,139,75,44,16,5,49,18,56,69,14,0,20,73,34,40,54,93,69,160,107,56,119,86,59,94,116,53,40,18,37,33,63,15,96,106,84,132,96,104,10,19,107,12,128,15,42,12,50,0,0,0,33,36,0,0,25,33,0,36,87,18,13,48,16,13,3,45,1,0,4,51,57,34,4,1,0,0,35,36,0,18,11,0,23,1,60,69,1,57,53,74,111,56,131,76,103,1,30,52,36,8,69,6,113,2,19,118,22,89,154,73,83,37,88,60,2,3,2,67,8,89,0,32,5,87,25,114,65,159,38,89,72,39,118,10,99,4,24,11,85,0,31,0,67,14,6,124,100,0,48,146,72,83,37,0,62,14,158,131,0,43,1,102,1,48,0,104,36,55,68,6,137,96,61,18,76,7,42,6,74,0,34,0,139,31,0,4,19,20,108,25,3,3,0,32,56,0,46,1,68,0,28,6,37,5,87,44,84,159,131,5,59,53,41,4,109,5,67,0,33,1,66,0,53,101,9,104,67,31,35,81,22,29,19,25,20,0,52,0,68,12,19,21,80,84,112,96,193,56,62,11,26,14,68,0,84,22,44,23,91,15,78,93,134,6,120,6,143,68,59,63,36,55,0,45,0,68,12,109,9,108,66,88

Foldseek 3Di:
DFPDCPPQKTKDKKKKWWFKFKPWPCQVHGGTFTKMKIKIKMWGDDDPFKIKMWIWMKIFTPPDDVVPVVTMGIQDTKMWMQGRQQFIKMAFWAAAAQVVALVLFQDAPDDGCPAQADDLFPRRGIHGAKIKTKGACPSPHPHFKIKMKMWGDWDDPDDLLNTFHIKIKMKMKGWDDPFTWIKMKMKIKTWGDPVQLVFQKLHDTIKMKMKIKIWDQGPFKTKMKMKMKIAQTDAAPRGGARMKIKMKIKIWGADPQFKIKMKMWIWIWGAPIRPQHIATDFTWIKTKIKGDPDPFKIKMKIKTQQPHDCVTSSRRDSMIMMMITMMGMD

Organism: Escherichia coli (strain K12) (NCBI:txid83333)

Radius of gyration: 20.44 Å; Cα contacts (8 Å, |Δi|>4): 998; chains: 1; bounding box: 43×44×54 Å

CATH classification: 2.40.160.10